Protein AF-0000000082338065 (afdb_homodimer)

Sequence (280 aa):
MPSTRESNQKALYEVGMPIRRAVLGDAYVDNALAKGSTEFARAMQEFTTAFCWGAVWDRPGLDRKQRSLINLSMLAATGKIHELAVHTRGAVNNGVSATEIREILVQICIYMGVPAGMEAFKACEAVLVKMAEEGVAIKQMPSTRESNQKALYEVGMPIRRAVLGDAYVDNALAKGSTEFARAMQEFTTAFCWGAVWDRPGLDRKQRSLINLSMLAATGKIHELAVHTRGAVNNGVSATEIREILVQICIYMGVPAGMEAFKACEAVLVKMAEEGVAIKQ

pLDDT: mean 95.08, std 4.68, range [70.75, 98.69]

Organism: NCBI:txid1220207

Solvent-accessible surface area (backbone atoms only — not comparable to full-atom values): 14060 Å² total; per-residue (Å²): 123,79,47,71,65,54,49,52,44,50,53,26,27,65,58,2,45,63,50,45,32,63,37,56,32,58,70,53,50,51,52,53,52,59,72,22,64,46,72,76,41,34,52,52,52,51,48,44,30,11,50,47,30,21,58,49,71,62,40,78,67,55,55,66,42,56,50,31,48,28,48,49,29,26,25,36,61,66,65,38,55,71,61,32,31,53,47,42,56,18,21,46,64,45,67,44,26,56,46,39,52,51,46,51,32,53,51,33,22,72,76,62,31,55,69,44,15,50,56,40,42,53,41,43,48,53,46,53,53,52,39,46,74,74,66,50,86,72,53,108,123,78,47,70,65,54,49,49,45,50,54,27,28,66,57,2,44,62,50,45,31,62,35,56,31,59,70,54,49,51,52,53,52,58,73,20,62,46,73,75,40,33,53,52,52,50,48,44,32,12,50,48,29,22,59,48,70,63,40,77,67,54,55,66,41,55,51,31,48,29,49,49,30,25,26,38,60,67,63,38,56,72,59,32,33,54,48,41,55,18,22,45,65,45,65,44,24,56,46,40,53,50,46,52,33,54,51,32,22,72,76,62,32,55,70,44,15,50,54,40,42,54,40,43,47,53,44,53,53,52,39,45,73,74,66,50,86,72,52,108

Radius of gyration: 20.51 Å; Cα contacts (8 Å, |Δi|>4): 393; chains: 2; bounding box: 46×61×41 Å

Foldseek 3Di:
DDDPVRVLLVVLLVQQPVQCCLQQNDVVLVVQVVVQVDPVSNVVNSVCSRCVRRVPVPDPDDDQLRVLLVVLLVCLLVVVLVVNLRSLSSNQSSPQAPVNSLVSLVVSCVPRNVVSSVSSVVSSVVSVVVCVVVVHDGHD/DDDPVRVLLVVLLVQQPVQCCLQQNDVVLVVQVVVQVDPVSNVVNSVCSRCVRRVPVPDPDDDQLRVLLVVLLVCLLVVVLVVNLRSLSSNQSSPQAPVNSLVSLVVSCVPRNVVSSVSSVVSSVVSVVVCVVVVHDGHD

InterPro domains:
  IPR003779 Alkyl hydroperoxide reductase AhpD/CMD-like [PF02627] (44-125)
  IPR029032 AhpD-like [G3DSA:1.20.1290.10] (11-133)
  IPR029032 AhpD-like [SSF69118] (11-127)
  IPR052512 4-carboxymuconolactone decarboxylase/NDH-1 regulator [PTHR33570] (8-133)

Secondary structure (DSSP, 8-state):
---HHHHHHHHHHHHHHHHHHHHH-HHHHHHHHHHT-SHHHHHHHHHIIIIIIIIITT-SSS-HHHHHHHHHHHHHHTT-HHHHHHHHHHHHHTT--HHHHHHHHHHHHHHH-HHHHHHHHHHHHHHHHHHHHTTPPPP-/---HHHHHHHHHHHHHHHHHHHHH-HHHHHHHHHHT-SHHHHHHHHHIIIIIIIIITT-SSS-HHHHHHHHHHHHHHTT-HHHHHHHHHHHHHTT--HHHHHHHHHHHHHHH-HHHHHHHHHHHHHHHHHHHHTTPPPP-

Nearest PDB structures (foldseek):
  2af7-assembly1_F  TM=9.101E-01  e=9.954E-06  Methanothermobacter thermautotrophicus
  2af7-assembly1_A  TM=8.630E-01  e=8.180E-06  Methanothermobacter thermautotrophicus
  4g9q-assembly1_A  TM=7.533E-01  e=3.591E-03  Sinorhizobium meliloti 1021
  2qeu-assembly1_B  TM=5.888E-01  e=4.590E-03  Paraburkholderia xenovorans LB400
  2af7-assembly1_F  TM=9.102E-01  e=9.954E-06  Methanothermobacter thermautotrophicus

Structure (mmCIF, N/CA/C/O backbone):
data_AF-0000000082338065-model_v1
#
loop_
_entity.id
_entity.type
_entity.pdbx_description
1 polymer 'Carboxymuconolactone decarboxylase-like domain-containing protein'
#
loop_
_atom_site.group_PDB
_atom_site.id
_atom_site.type_symbol
_atom_site.label_atom_id
_atom_site.label_alt_id
_atom_site.label_comp_id
_atom_site.label_asym_id
_atom_site.label_entity_id
_atom_site.label_seq_id
_atom_site.pdbx_PDB_ins_code
_atom_site.Cartn_x
_atom_site.Cartn_y
_atom_site.Cartn_z
_atom_site.occupancy
_atom_site.B_iso_or_equiv
_atom_site.auth_seq_id
_atom_site.auth_comp_id
_atom_site.auth_asym_id
_atom_site.auth_atom_id
_atom_site.pdbx_PDB_model_num
ATOM 1 N N . MET A 1 1 ? 22.141 -28.766 -21.328 1 70.75 1 MET A N 1
ATOM 2 C CA . MET A 1 1 ? 22.125 -28.516 -19.891 1 70.75 1 MET A CA 1
ATOM 3 C C . MET A 1 1 ? 21.453 -27.172 -19.594 1 70.75 1 MET A C 1
ATOM 5 O O . MET A 1 1 ? 21.609 -26.219 -20.344 1 70.75 1 MET A O 1
ATOM 9 N N . PRO A 1 2 ? 20.547 -27.297 -18.672 1 76.38 2 PRO A N 1
ATOM 10 C CA . PRO A 1 2 ? 19.953 -25.984 -18.438 1 76.38 2 PRO A CA 1
ATOM 11 C C . PRO A 1 2 ? 20.984 -24.922 -18.078 1 76.38 2 PRO A C 1
ATOM 13 O O . PRO A 1 2 ? 21.984 -25.219 -17.422 1 76.38 2 PRO A O 1
ATOM 16 N N . SER A 1 3 ? 20.891 -23.859 -18.75 1 84.5 3 SER A N 1
ATOM 17 C CA . SER A 1 3 ? 21.766 -22.734 -18.406 1 84.5 3 SER A CA 1
ATOM 18 C C . SER A 1 3 ? 21.656 -22.391 -16.922 1 84.5 3 SER A C 1
ATOM 20 O O . SER A 1 3 ? 20.688 -22.781 -16.25 1 84.5 3 SER A O 1
ATOM 22 N N . THR A 1 4 ? 22.641 -21.812 -16.469 1 89.81 4 THR A N 1
ATOM 23 C CA . THR A 1 4 ? 22.641 -21.344 -15.078 1 89.81 4 THR A CA 1
ATOM 24 C C . THR A 1 4 ? 21.406 -20.5 -14.789 1 89.81 4 THR A C 1
ATOM 26 O O . THR A 1 4 ? 20.797 -20.641 -13.727 1 89.81 4 THR A O 1
ATOM 29 N N . ARG A 1 5 ? 21.047 -19.656 -15.742 1 85.75 5 ARG A N 1
ATOM 30 C CA . ARG A 1 5 ? 19.844 -18.859 -15.578 1 85.75 5 ARG A CA 1
ATOM 31 C C . ARG A 1 5 ? 18.609 -19.734 -15.43 1 85.75 5 ARG A C 1
ATOM 33 O O . ARG A 1 5 ? 17.781 -19.516 -14.547 1 85.75 5 ARG A O 1
ATOM 40 N N . GLU A 1 6 ? 18.484 -20.672 -16.328 1 86.56 6 GLU A N 1
ATOM 41 C CA . GLU A 1 6 ? 17.312 -21.562 -16.312 1 86.56 6 GLU A CA 1
ATOM 42 C C . GLU A 1 6 ? 17.234 -22.328 -15 1 86.56 6 GLU A C 1
ATOM 44 O O . GLU A 1 6 ? 16.156 -22.5 -14.445 1 86.56 6 GLU A O 1
ATOM 49 N N . SER A 1 7 ? 18.328 -22.812 -14.625 1 90.75 7 SER A N 1
ATOM 50 C CA . SER A 1 7 ? 18.375 -23.562 -13.375 1 90.75 7 SER A CA 1
ATOM 51 C C . SER A 1 7 ? 18 -22.688 -12.188 1 90.75 7 SER A C 1
ATOM 53 O O . SER A 1 7 ? 17.281 -23.141 -11.281 1 90.75 7 SER A O 1
ATOM 55 N N . ASN A 1 8 ? 18.531 -21.531 -12.211 1 91.12 8 ASN A N 1
ATOM 56 C CA . ASN A 1 8 ? 18.219 -20.609 -11.117 1 91.12 8 ASN A CA 1
ATOM 57 C C . ASN A 1 8 ? 16.734 -20.203 -11.133 1 91.12 8 ASN A C 1
ATOM 59 O O . ASN A 1 8 ? 16.125 -20.078 -10.078 1 91.12 8 ASN A O 1
ATOM 63 N N . GLN A 1 9 ? 16.297 -19.969 -12.266 1 92 9 GLN A N 1
ATOM 64 C CA . GLN A 1 9 ? 14.875 -19.656 -12.375 1 92 9 GLN A CA 1
ATOM 65 C C . GLN A 1 9 ? 14 -20.812 -11.898 1 92 9 GLN A C 1
ATOM 67 O O . GLN A 1 9 ? 12.969 -20.594 -11.266 1 92 9 GLN A O 1
ATOM 72 N N . LYS A 1 10 ? 14.336 -21.938 -12.297 1 92.81 10 LYS A N 1
ATOM 73 C CA . LYS A 1 10 ? 13.602 -23.109 -11.844 1 92.81 10 LYS A CA 1
ATOM 74 C C . LYS A 1 10 ? 13.617 -23.219 -10.32 1 92.81 10 LYS A C 1
ATOM 76 O O . LYS A 1 10 ? 12.609 -23.594 -9.711 1 92.81 10 LYS A O 1
ATOM 81 N N . ALA A 1 11 ? 14.75 -22.969 -9.766 1 95.06 11 ALA A N 1
ATOM 82 C CA . ALA A 1 11 ? 14.859 -23.016 -8.305 1 95.06 11 ALA A CA 1
ATOM 83 C C . ALA A 1 11 ? 13.922 -22.016 -7.656 1 95.06 11 ALA A C 1
ATOM 85 O O . ALA A 1 11 ? 13.273 -22.312 -6.648 1 95.06 11 ALA A O 1
ATOM 86 N N . LEU A 1 12 ? 13.875 -20.859 -8.211 1 95.06 12 LEU A N 1
ATOM 87 C CA . LEU A 1 12 ? 12.984 -19.844 -7.695 1 95.06 12 LEU A CA 1
ATOM 88 C C . LEU A 1 12 ? 11.523 -20.234 -7.91 1 95.06 12 LEU A C 1
ATOM 90 O O . LEU A 1 12 ? 10.664 -19.922 -7.078 1 95.06 12 LEU A O 1
ATOM 94 N N . TYR A 1 13 ? 11.281 -20.828 -9.031 1 95.88 13 TYR A N 1
ATOM 95 C CA . TYR A 1 13 ? 9.938 -21.328 -9.312 1 95.88 13 TYR A CA 1
ATOM 96 C C . TYR A 1 13 ? 9.484 -22.297 -8.234 1 95.88 13 TYR A C 1
ATOM 98 O O . TYR A 1 13 ? 8.344 -22.25 -7.777 1 95.88 13 TYR A O 1
ATOM 106 N N . GLU A 1 14 ? 10.297 -23.172 -7.801 1 96.56 14 GLU A N 1
ATOM 107 C CA . GLU A 1 14 ? 9.992 -24.188 -6.801 1 96.56 14 GLU A CA 1
ATOM 108 C C . GLU A 1 14 ? 9.758 -23.547 -5.43 1 96.56 14 GLU A C 1
ATOM 110 O O . GLU A 1 14 ? 8.953 -24.047 -4.641 1 96.56 14 GLU A O 1
ATOM 115 N N . VAL A 1 15 ? 10.461 -22.484 -5.199 1 96.06 15 VAL A N 1
ATOM 116 C CA . VAL A 1 15 ? 10.242 -21.734 -3.971 1 96.06 15 VAL A CA 1
ATOM 117 C C . VAL A 1 15 ? 8.906 -21 -4.055 1 96.06 15 VAL A C 1
ATOM 119 O O . VAL A 1 15 ? 8.141 -20.969 -3.084 1 96.06 15 VAL A O 1
ATOM 122 N N . GLY A 1 16 ? 8.625 -20.484 -5.203 1 97.62 16 GLY A N 1
ATOM 123 C CA . GLY A 1 16 ? 7.512 -19.562 -5.395 1 97.62 16 GLY A CA 1
ATOM 124 C C . GLY A 1 16 ? 6.168 -20.266 -5.469 1 97.62 16 GLY A C 1
ATOM 125 O O . GLY A 1 16 ? 5.152 -19.719 -5.027 1 97.62 16 GLY A O 1
ATOM 126 N N . MET A 1 17 ? 6.148 -21.469 -5.93 1 96.62 17 MET A N 1
ATOM 127 C CA . MET A 1 17 ? 4.875 -22.125 -6.211 1 96.62 17 MET A CA 1
ATOM 128 C C . MET A 1 17 ? 4.102 -22.391 -4.922 1 96.62 17 MET A C 1
ATOM 130 O O . MET A 1 17 ? 2.91 -22.094 -4.836 1 96.62 17 MET A O 1
ATOM 134 N N . PRO A 1 18 ? 4.715 -22.984 -3.895 1 97.69 18 PRO A N 1
ATOM 135 C CA . PRO A 1 18 ? 3.951 -23.188 -2.662 1 97.69 18 PRO A CA 1
ATOM 136 C C . PRO A 1 18 ? 3.438 -21.891 -2.057 1 97.69 18 PRO A C 1
ATOM 138 O O . PRO A 1 18 ? 2.363 -21.859 -1.451 1 97.69 18 PRO A O 1
ATOM 141 N N . ILE A 1 19 ? 4.129 -20.812 -2.201 1 96.88 19 ILE A N 1
ATOM 142 C CA . ILE A 1 19 ? 3.711 -19.531 -1.669 1 96.88 19 ILE A CA 1
ATOM 143 C C . ILE A 1 19 ? 2.525 -19 -2.471 1 96.88 19 ILE A C 1
ATOM 145 O O . ILE A 1 19 ? 1.529 -18.547 -1.896 1 96.88 19 ILE A O 1
ATOM 149 N N . ARG A 1 20 ? 2.705 -19.047 -3.777 1 97.38 20 ARG A N 1
ATOM 150 C CA . ARG A 1 20 ? 1.629 -18.625 -4.664 1 97.38 20 ARG A CA 1
ATOM 151 C C . ARG A 1 20 ? 0.328 -19.344 -4.34 1 97.38 20 ARG A C 1
ATOM 153 O O . ARG A 1 20 ? -0.725 -18.719 -4.211 1 97.38 20 ARG A O 1
ATOM 160 N N . ARG A 1 21 ? 0.41 -20.641 -4.145 1 97.19 21 ARG A N 1
ATOM 161 C CA . ARG A 1 21 ? -0.756 -21.453 -3.834 1 97.19 21 ARG A CA 1
ATOM 162 C C . ARG A 1 21 ? -1.309 -21.125 -2.453 1 97.19 21 ARG A C 1
ATOM 164 O O . ARG A 1 21 ? -2.525 -21.062 -2.262 1 97.19 21 ARG A O 1
ATOM 171 N N . ALA A 1 22 ? -0.424 -20.938 -1.503 1 97.25 22 ALA A N 1
ATOM 172 C CA . ALA A 1 22 ? -0.861 -20.609 -0.149 1 97.25 22 ALA A CA 1
ATOM 173 C C . ALA A 1 22 ? -1.602 -19.266 -0.123 1 97.25 22 ALA A C 1
ATOM 175 O O . ALA A 1 22 ? -2.574 -19.109 0.617 1 97.25 22 ALA A O 1
ATOM 176 N N . VAL A 1 23 ? -1.188 -18.359 -0.889 1 95.62 23 VAL A N 1
ATOM 177 C CA . VAL A 1 23 ? -1.747 -17 -0.869 1 95.62 23 VAL A CA 1
ATOM 178 C C . VAL A 1 23 ? -3 -16.953 -1.738 1 95.62 23 VAL A C 1
ATOM 180 O O . VAL A 1 23 ? -4.047 -16.469 -1.301 1 95.62 23 VAL A O 1
ATOM 183 N N . LEU A 1 24 ? -2.98 -17.5 -2.941 1 95.5 24 LEU A N 1
ATOM 184 C CA . LEU A 1 24 ? -4.055 -17.25 -3.898 1 95.5 24 LEU A CA 1
ATOM 185 C C . LEU A 1 24 ? -5.039 -18.422 -3.926 1 95.5 24 LEU A C 1
ATOM 187 O O . LEU A 1 24 ? -6.148 -18.281 -4.445 1 95.5 24 LEU A O 1
ATOM 191 N N . GLY A 1 25 ? -4.672 -19.578 -3.377 1 95.38 25 GLY A N 1
ATOM 192 C CA . GLY A 1 25 ? -5.516 -20.766 -3.375 1 95.38 25 GLY A CA 1
ATOM 193 C C . GLY A 1 25 ? -5.234 -21.703 -4.535 1 95.38 25 GLY A C 1
ATOM 194 O O . GLY A 1 25 ? -4.969 -21.25 -5.652 1 95.38 25 GLY A O 1
ATOM 195 N N . ASP A 1 26 ? -5.406 -22.953 -4.258 1 96 26 ASP A N 1
ATOM 196 C CA . ASP A 1 26 ? -5.066 -24 -5.23 1 96 26 ASP A CA 1
ATOM 197 C C . ASP A 1 26 ? -5.957 -23.906 -6.469 1 96 26 ASP A C 1
ATOM 199 O O . ASP A 1 26 ? -5.469 -24 -7.594 1 96 26 ASP A O 1
ATOM 203 N N . ALA A 1 27 ? -7.219 -23.75 -6.246 1 94 27 ALA A N 1
ATOM 204 C CA . ALA A 1 27 ? -8.156 -23.734 -7.367 1 94 27 ALA A CA 1
ATOM 205 C C . ALA A 1 27 ? -7.824 -22.609 -8.344 1 94 27 ALA A C 1
ATOM 207 O O . ALA A 1 27 ? -7.801 -22.812 -9.555 1 94 27 ALA A O 1
ATOM 208 N N . TYR A 1 28 ? -7.602 -21.531 -7.812 1 93.19 28 TYR A N 1
ATOM 209 C CA . TYR A 1 28 ? -7.258 -20.391 -8.656 1 93.19 28 TYR A CA 1
ATOM 210 C C . TYR A 1 28 ? -5.965 -20.641 -9.422 1 93.19 28 TYR A C 1
ATOM 212 O O . TYR A 1 28 ? -5.887 -20.391 -10.625 1 93.19 28 TYR A O 1
ATOM 220 N N . VAL A 1 29 ? -4.879 -21.094 -8.742 1 95.44 29 VAL A N 1
ATOM 221 C CA . VAL A 1 29 ? -3.574 -21.312 -9.352 1 95.44 29 VAL A CA 1
ATOM 222 C C . VAL A 1 29 ? -3.674 -22.391 -10.422 1 95.44 29 VAL A C 1
ATOM 224 O O . VAL A 1 29 ? -3.098 -22.25 -11.508 1 95.44 29 VAL A O 1
ATOM 227 N N . ASP A 1 30 ? -4.418 -23.422 -10.148 1 95 30 ASP A N 1
ATOM 228 C CA . ASP A 1 30 ? -4.617 -24.484 -11.133 1 95 30 ASP A CA 1
ATOM 229 C C . ASP A 1 30 ? -5.27 -23.938 -12.406 1 95 30 ASP A C 1
ATOM 231 O O . ASP A 1 30 ? -4.859 -24.281 -13.516 1 95 30 ASP A O 1
ATOM 235 N N . ASN A 1 31 ? -6.285 -23.172 -12.227 1 92.44 31 ASN A N 1
ATOM 236 C CA . ASN A 1 31 ? -6.965 -22.562 -13.359 1 92.44 31 ASN A CA 1
ATOM 237 C C . ASN A 1 31 ? -6.031 -21.641 -14.148 1 92.44 31 ASN A C 1
ATOM 239 O O . ASN A 1 31 ? -6.047 -21.656 -15.383 1 92.44 31 ASN A O 1
ATOM 243 N N . ALA A 1 32 ? -5.301 -20.859 -13.438 1 90.69 32 ALA A N 1
ATOM 244 C CA . ALA A 1 32 ? -4.348 -19.969 -14.086 1 90.69 32 ALA A CA 1
ATOM 245 C C . ALA A 1 32 ? -3.32 -20.75 -14.898 1 90.69 32 ALA A C 1
ATOM 247 O O . ALA A 1 32 ? -2.994 -20.375 -16.031 1 90.69 32 ALA A O 1
ATOM 248 N N . LEU A 1 33 ? -2.807 -21.797 -14.336 1 91.31 33 LEU A N 1
ATOM 249 C CA . LEU A 1 33 ? -1.806 -22.625 -15.008 1 91.31 33 LEU A CA 1
ATOM 250 C C . LEU A 1 33 ? -2.412 -23.344 -16.203 1 91.31 33 LEU A C 1
ATOM 252 O O . LEU A 1 33 ? -1.753 -23.516 -17.234 1 91.31 33 LEU A O 1
ATOM 256 N N . ALA A 1 34 ? -3.592 -23.734 -16.094 1 88.38 34 ALA A N 1
ATOM 257 C CA . ALA A 1 34 ? -4.277 -24.406 -17.203 1 88.38 34 ALA A CA 1
ATOM 258 C C . ALA A 1 34 ? -4.488 -23.438 -18.375 1 88.38 34 ALA A C 1
ATOM 260 O O . ALA A 1 34 ? -4.336 -23.828 -19.531 1 88.38 34 ALA A O 1
ATOM 261 N N . LYS A 1 35 ? -4.859 -22.281 -18.078 1 84.06 35 LYS A N 1
ATOM 262 C CA . LYS A 1 35 ? -5.066 -21.266 -19.109 1 84.06 35 LYS A CA 1
ATOM 263 C C . LYS A 1 35 ? -3.746 -20.859 -19.75 1 84.06 35 LYS A C 1
ATOM 265 O O . LYS A 1 35 ? -3.725 -20.375 -20.875 1 84.06 35 LYS A O 1
ATOM 270 N N . GLY A 1 36 ? -2.811 -21.016 -18.953 1 78.56 36 GLY A N 1
ATOM 271 C CA . GLY A 1 36 ? -1.479 -20.688 -19.438 1 78.56 36 GLY A CA 1
ATOM 272 C C . GLY A 1 36 ? -0.78 -21.859 -20.094 1 78.56 36 GLY A C 1
ATOM 273 O O . GLY A 1 36 ? 0.44 -22 -20 1 78.56 36 GLY A O 1
ATOM 274 N N . SER A 1 37 ? -1.501 -22.641 -20.719 1 81.56 37 SER A N 1
ATOM 275 C CA . SER A 1 37 ? -0.951 -23.906 -21.203 1 81.56 37 SER A CA 1
ATOM 276 C C . SER A 1 37 ? -0.241 -23.719 -22.531 1 81.56 37 SER A C 1
ATOM 278 O O . SER A 1 37 ? 0.546 -24.578 -22.938 1 81.56 37 SER A O 1
ATOM 280 N N . THR A 1 38 ? -0.443 -22.656 -23.156 1 87.19 38 THR A N 1
ATOM 281 C CA . THR A 1 38 ? 0.343 -22.391 -24.359 1 87.19 38 THR A CA 1
ATOM 282 C C . THR A 1 38 ? 1.775 -22.016 -24 1 87.19 38 THR A C 1
ATOM 284 O O . THR A 1 38 ? 2.043 -21.578 -22.875 1 87.19 38 THR A O 1
ATOM 287 N N . GLU A 1 39 ? 2.666 -22.141 -24.938 1 84.5 39 GLU A N 1
ATOM 288 C CA . GLU A 1 39 ? 4.055 -21.766 -24.688 1 84.5 39 GLU A CA 1
ATOM 289 C C . GLU A 1 39 ? 4.168 -20.297 -24.297 1 84.5 39 GLU A C 1
ATOM 291 O O . GLU A 1 39 ? 4.914 -19.953 -23.391 1 84.5 39 GLU A O 1
ATOM 296 N N . PHE A 1 40 ? 3.443 -19.5 -25.031 1 86.38 40 PHE A N 1
ATOM 297 C CA . PHE A 1 40 ? 3.436 -18.062 -24.781 1 86.38 40 PHE A CA 1
ATOM 298 C C . PHE A 1 40 ? 2.98 -17.766 -23.344 1 86.38 40 PHE A C 1
ATOM 300 O O . PHE A 1 40 ? 3.65 -17.047 -22.609 1 86.38 40 PHE A O 1
ATOM 307 N N . ALA A 1 41 ? 1.923 -18.391 -22.953 1 85.12 41 ALA A N 1
ATOM 308 C CA . ALA A 1 41 ? 1.35 -18.141 -21.625 1 85.12 41 ALA A CA 1
ATOM 309 C C . ALA A 1 41 ? 2.197 -18.781 -20.531 1 85.12 41 ALA A C 1
ATOM 311 O O . ALA A 1 41 ? 2.301 -18.25 -19.422 1 85.12 41 ALA A O 1
ATOM 312 N N . ARG A 1 42 ? 2.781 -19.797 -20.875 1 88.38 42 ARG A N 1
ATOM 313 C CA . ARG A 1 42 ? 3.596 -20.531 -19.906 1 88.38 42 ARG A CA 1
ATOM 314 C C . ARG A 1 42 ? 4.797 -19.703 -19.469 1 88.38 42 ARG A C 1
ATOM 316 O O . ARG A 1 42 ? 5.188 -19.734 -18.297 1 88.38 42 ARG A O 1
ATOM 323 N N . ALA A 1 43 ? 5.383 -19.094 -20.406 1 86.81 43 ALA A N 1
ATOM 324 C CA . ALA A 1 43 ? 6.547 -18.266 -20.078 1 86.81 43 ALA A CA 1
ATOM 325 C C . ALA A 1 43 ? 6.207 -17.234 -19 1 86.81 43 ALA A C 1
ATOM 327 O O . ALA A 1 43 ? 7.004 -16.984 -18.094 1 86.81 43 ALA A O 1
ATOM 328 N N . MET A 1 44 ? 5.078 -16.609 -19.156 1 89.88 44 MET A N 1
ATOM 329 C CA . MET A 1 44 ? 4.66 -15.602 -18.188 1 89.88 44 MET A CA 1
ATOM 330 C C . MET A 1 44 ? 4.363 -16.234 -16.828 1 89.88 44 MET A C 1
ATOM 332 O O . MET A 1 44 ? 4.703 -15.672 -15.789 1 89.88 44 MET A O 1
ATOM 336 N N . GLN A 1 45 ? 3.725 -17.312 -16.844 1 90.75 45 GLN A N 1
ATOM 337 C CA . GLN A 1 45 ? 3.443 -18.016 -15.594 1 90.75 45 GLN A CA 1
ATOM 338 C C . GLN A 1 45 ? 4.734 -18.375 -14.867 1 90.75 45 GLN A C 1
ATOM 340 O O . GLN A 1 45 ? 4.836 -18.203 -13.648 1 90.75 45 GLN A O 1
ATOM 345 N N . GLU A 1 46 ? 5.66 -18.859 -15.594 1 90.69 46 GLU A N 1
ATOM 346 C CA . GLU A 1 46 ? 6.945 -19.234 -15.008 1 90.69 46 GLU A CA 1
ATOM 347 C C . GLU A 1 46 ? 7.676 -18.016 -14.453 1 90.69 46 GLU A C 1
ATOM 349 O O . GLU A 1 46 ? 8.25 -18.062 -13.367 1 90.69 46 GLU A O 1
ATOM 354 N N . PHE A 1 47 ? 7.652 -17.031 -15.25 1 91.44 47 PHE A N 1
ATOM 355 C CA . PHE A 1 47 ? 8.281 -15.781 -14.836 1 91.44 47 PHE A CA 1
ATOM 356 C C . PHE A 1 47 ? 7.652 -15.258 -13.547 1 91.44 47 PHE A C 1
ATOM 358 O O . PHE A 1 47 ? 8.359 -14.977 -12.578 1 91.44 47 PHE A O 1
ATOM 365 N N . THR A 1 48 ? 6.352 -15.172 -13.547 1 94.19 48 THR A N 1
ATOM 366 C CA . THR A 1 48 ? 5.609 -14.633 -12.406 1 94.19 48 THR A CA 1
ATOM 367 C C . THR A 1 48 ? 5.848 -15.477 -11.156 1 94.19 48 THR A C 1
ATOM 369 O O . THR A 1 48 ? 6.141 -14.938 -10.086 1 94.19 48 THR A O 1
ATOM 372 N N . THR A 1 49 ? 5.746 -16.734 -11.289 1 95.25 49 THR A N 1
ATOM 373 C CA . THR A 1 49 ? 5.902 -17.625 -10.141 1 95.25 49 THR A CA 1
ATOM 374 C C . THR A 1 49 ? 7.316 -17.531 -9.578 1 95.25 49 THR A C 1
ATOM 376 O O . THR A 1 49 ? 7.5 -17.438 -8.367 1 95.25 49 THR A O 1
ATOM 379 N N . ALA A 1 50 ? 8.258 -17.516 -10.438 1 95.56 50 ALA A N 1
ATOM 380 C CA . ALA A 1 50 ? 9.648 -17.5 -10 1 95.56 50 ALA A CA 1
ATOM 381 C C . ALA A 1 50 ? 10.016 -16.156 -9.383 1 95.56 50 ALA A C 1
ATOM 383 O O . ALA A 1 50 ? 10.547 -16.094 -8.273 1 95.56 50 ALA A O 1
ATOM 384 N N . PHE A 1 51 ? 9.688 -15.109 -10.008 1 94.69 51 PHE A N 1
ATOM 385 C CA . PHE A 1 51 ? 10.273 -13.836 -9.625 1 94.69 51 PHE A CA 1
ATOM 386 C C . PHE A 1 51 ? 9.336 -13.062 -8.703 1 94.69 51 PHE A C 1
ATOM 388 O O . PHE A 1 51 ? 9.781 -12.398 -7.762 1 94.69 51 PHE A O 1
ATOM 395 N N . CYS A 1 52 ? 8.07 -13.117 -8.945 1 96.06 52 CYS A N 1
ATOM 396 C CA . CYS A 1 52 ? 7.145 -12.453 -8.039 1 96.06 52 CYS A CA 1
ATOM 397 C C . CYS A 1 52 ? 6.996 -13.242 -6.742 1 96.06 52 CYS A C 1
ATOM 399 O O . CYS A 1 52 ? 7.273 -12.719 -5.66 1 96.06 52 CYS A O 1
ATOM 401 N N . TRP A 1 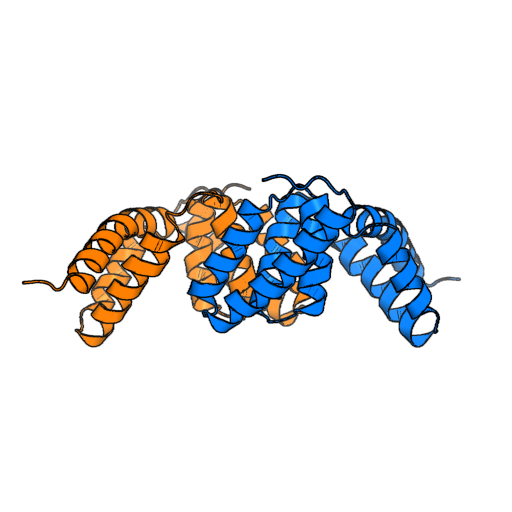53 ? 6.684 -14.453 -6.871 1 96.75 53 TRP A N 1
ATOM 402 C CA . TRP A 1 53 ? 6.371 -15.258 -5.699 1 96.75 53 TRP A CA 1
ATOM 403 C C . TRP A 1 53 ? 7.641 -15.836 -5.078 1 96.75 53 TRP A C 1
ATOM 405 O O . TRP A 1 53 ? 7.797 -15.828 -3.855 1 96.75 53 TRP A O 1
ATOM 415 N N . GLY A 1 54 ? 8.516 -16.328 -5.871 1 97 54 GLY A N 1
ATOM 416 C CA . GLY A 1 54 ? 9.742 -16.922 -5.367 1 97 54 GLY A CA 1
ATOM 417 C C . GLY A 1 54 ? 10.75 -15.898 -4.883 1 97 54 GLY A C 1
ATOM 418 O O . GLY A 1 54 ? 11.266 -16 -3.766 1 97 54 GLY A O 1
ATOM 419 N N . ALA A 1 55 ? 11.023 -14.93 -5.656 1 95.31 55 ALA A N 1
ATOM 420 C CA . ALA A 1 55 ? 12.102 -13.992 -5.352 1 95.31 55 ALA A CA 1
ATOM 421 C C . ALA A 1 55 ? 11.633 -12.906 -4.395 1 95.31 55 ALA A C 1
ATOM 423 O O . ALA A 1 55 ? 12.414 -12.398 -3.584 1 95.31 55 ALA A O 1
ATOM 424 N N . VAL A 1 56 ? 10.422 -12.531 -4.438 1 96.38 56 VAL A N 1
ATOM 425 C CA . VAL A 1 56 ? 10.016 -11.352 -3.686 1 96.38 56 VAL A CA 1
ATOM 426 C C . VAL A 1 56 ? 9.164 -11.766 -2.488 1 96.38 56 VAL A C 1
ATOM 428 O O . VAL A 1 56 ? 9.469 -11.406 -1.349 1 96.38 56 VAL A O 1
ATOM 431 N N . TRP A 1 57 ? 8.117 -12.523 -2.664 1 96.81 57 TRP A N 1
ATOM 432 C CA . TRP A 1 57 ? 7.199 -12.875 -1.589 1 96.81 57 TRP A CA 1
ATOM 433 C C . TRP A 1 57 ? 7.879 -13.773 -0.56 1 96.81 57 TRP A C 1
ATOM 435 O O . TRP A 1 57 ? 7.367 -13.961 0.546 1 96.81 57 TRP A O 1
ATOM 445 N N . ASP A 1 58 ? 8.984 -14.344 -0.905 1 95.81 58 ASP A N 1
ATOM 446 C CA . ASP A 1 58 ? 9.727 -15.203 0.011 1 95.81 58 ASP A CA 1
ATOM 447 C C . ASP A 1 58 ? 10.789 -14.414 0.768 1 95.81 58 ASP A C 1
ATOM 449 O O . ASP A 1 58 ? 11.477 -14.961 1.637 1 95.81 58 ASP A O 1
ATOM 453 N N . ARG A 1 59 ? 11.016 -13.195 0.462 1 95.56 59 ARG A N 1
ATOM 454 C CA . ARG A 1 59 ? 12.008 -12.375 1.141 1 95.56 59 ARG A CA 1
ATOM 455 C C . ARG A 1 59 ? 11.609 -12.109 2.588 1 95.56 59 ARG A C 1
ATOM 457 O O . ARG A 1 59 ? 10.422 -11.961 2.893 1 95.56 59 ARG A O 1
ATOM 464 N N . PRO A 1 60 ? 12.633 -11.977 3.385 1 95.69 60 PRO A N 1
ATOM 465 C CA . PRO A 1 60 ? 12.336 -11.578 4.762 1 95.69 60 PRO A CA 1
ATOM 466 C C . PRO A 1 60 ? 12.031 -10.086 4.895 1 95.69 60 PRO A C 1
ATOM 468 O O . PRO A 1 60 ? 12.102 -9.352 3.906 1 95.69 60 PRO A O 1
ATOM 471 N N . GLY A 1 61 ? 11.609 -9.609 6.094 1 94.88 61 GLY A N 1
ATOM 472 C CA . GLY A 1 61 ? 11.445 -8.195 6.367 1 94.88 61 GLY A CA 1
ATOM 473 C C . GLY A 1 61 ? 9.992 -7.773 6.469 1 94.88 61 GLY A C 1
ATOM 474 O O . GLY A 1 61 ? 9.664 -6.801 7.152 1 94.88 61 GLY A O 1
ATOM 475 N N . LEU A 1 62 ? 9.141 -8.359 5.664 1 96.81 62 LEU A N 1
ATOM 476 C CA . LEU A 1 62 ? 7.691 -8.211 5.766 1 96.81 62 LEU A CA 1
ATOM 477 C C . LEU A 1 62 ? 7.016 -9.57 5.93 1 96.81 62 LEU A C 1
ATOM 479 O O . LEU A 1 62 ? 7.398 -10.539 5.277 1 96.81 62 LEU A O 1
ATOM 483 N N . ASP A 1 63 ? 6.035 -9.602 6.773 1 97.38 63 ASP A N 1
ATOM 484 C CA . ASP A 1 63 ? 5.238 -10.828 6.809 1 97.38 63 ASP A CA 1
ATOM 485 C C . ASP A 1 63 ? 4.172 -10.82 5.719 1 97.38 63 ASP A C 1
ATOM 487 O O . ASP A 1 63 ? 4.016 -9.828 5 1 97.38 63 ASP A O 1
ATOM 491 N N . ARG A 1 64 ? 3.477 -11.93 5.531 1 97.06 64 ARG A N 1
ATOM 492 C CA . ARG A 1 64 ? 2.527 -12.102 4.438 1 97.06 64 ARG A CA 1
ATOM 493 C C . ARG A 1 64 ? 1.372 -11.109 4.559 1 97.06 64 ARG A C 1
ATOM 495 O O . ARG A 1 64 ? 0.857 -10.625 3.553 1 97.06 64 ARG A O 1
ATOM 502 N N . LYS A 1 65 ? 0.903 -10.898 5.77 1 97.81 65 LYS A N 1
ATOM 503 C CA . LYS A 1 65 ? -0.183 -9.945 5.98 1 97.81 65 LYS A CA 1
ATOM 504 C C . LYS A 1 65 ? 0.231 -8.539 5.559 1 97.81 65 LYS A C 1
ATOM 506 O O . LYS A 1 65 ? -0.517 -7.852 4.859 1 97.81 65 LYS A O 1
ATOM 511 N N . GLN A 1 66 ? 1.421 -8.141 5.902 1 97.81 66 GLN A N 1
ATOM 512 C CA . GLN A 1 66 ? 1.957 -6.848 5.5 1 97.81 66 GLN A CA 1
ATOM 513 C C . GLN A 1 66 ? 2.068 -6.746 3.98 1 97.81 66 GLN A C 1
ATOM 515 O O . GLN A 1 66 ? 1.704 -5.727 3.391 1 97.81 66 GLN A O 1
ATOM 520 N N . ARG A 1 67 ? 2.6 -7.785 3.393 1 98.44 67 ARG A N 1
ATOM 521 C CA . ARG A 1 67 ? 2.732 -7.793 1.938 1 98.44 67 ARG A CA 1
ATOM 522 C C . ARG A 1 67 ? 1.372 -7.656 1.263 1 98.44 67 ARG A C 1
ATOM 524 O O . ARG A 1 67 ? 1.25 -6.996 0.229 1 98.44 67 ARG A O 1
ATOM 531 N N . SER A 1 68 ? 0.387 -8.25 1.832 1 98.56 68 SER A N 1
ATOM 532 C CA . SER A 1 68 ? -0.959 -8.133 1.28 1 98.56 68 SER A CA 1
ATOM 533 C C . SER A 1 68 ? -1.486 -6.711 1.407 1 98.56 68 SER A C 1
ATOM 535 O O . SER A 1 68 ? -2.117 -6.191 0.484 1 98.56 68 SER A O 1
ATOM 537 N N . LEU A 1 69 ? -1.268 -6.074 2.584 1 98.19 69 LEU A N 1
ATOM 538 C CA . LEU A 1 69 ? -1.695 -4.691 2.764 1 98.19 69 LEU A CA 1
ATOM 539 C C . LEU A 1 69 ? -1.082 -3.789 1.696 1 98.19 69 LEU A C 1
ATOM 541 O O . LEU A 1 69 ? -1.783 -2.98 1.084 1 98.19 69 LEU A O 1
ATOM 545 N N . ILE A 1 70 ? 0.199 -3.986 1.444 1 97.81 70 ILE A N 1
ATOM 546 C CA . ILE A 1 70 ? 0.94 -3.154 0.503 1 97.81 70 ILE A CA 1
ATOM 547 C C . ILE A 1 70 ? 0.463 -3.434 -0.92 1 97.81 70 ILE A C 1
ATOM 549 O O . ILE A 1 70 ? 0.272 -2.508 -1.711 1 97.81 70 ILE A O 1
ATOM 553 N N . ASN A 1 71 ? 0.234 -4.699 -1.24 1 98.19 71 ASN A N 1
ATOM 554 C CA . ASN A 1 71 ? -0.225 -5.082 -2.572 1 98.19 71 ASN A CA 1
ATOM 555 C C . ASN A 1 71 ? -1.604 -4.504 -2.875 1 98.19 71 ASN A C 1
ATOM 557 O O . ASN A 1 71 ? -1.82 -3.93 -3.941 1 98.19 71 ASN A O 1
ATOM 561 N N . LEU A 1 72 ? -2.559 -4.66 -1.912 1 98.69 72 LEU A N 1
ATOM 562 C CA . LEU A 1 72 ? -3.896 -4.117 -2.125 1 98.69 72 LEU A CA 1
ATOM 563 C C . LEU A 1 72 ? -3.838 -2.613 -2.367 1 98.69 72 LEU A C 1
ATOM 565 O O . LEU A 1 72 ? -4.551 -2.09 -3.23 1 98.69 72 LEU A O 1
ATOM 569 N N . SER A 1 73 ? -3.004 -2.006 -1.647 1 98.44 73 SER A N 1
ATOM 570 C CA . SER A 1 73 ? -2.887 -0.553 -1.735 1 98.44 73 SER A CA 1
ATOM 571 C C . SER A 1 73 ? -2.385 -0.121 -3.109 1 98.44 73 SER A C 1
ATOM 573 O O . SER A 1 73 ? -2.98 0.747 -3.75 1 98.44 73 SER A O 1
ATOM 575 N N . MET A 1 74 ? -1.274 -0.693 -3.572 1 97.94 74 MET A N 1
ATOM 576 C CA . MET A 1 74 ? -0.72 -0.246 -4.848 1 97.94 74 MET A CA 1
ATOM 577 C C . MET A 1 74 ? -1.632 -0.638 -6.004 1 97.94 74 MET A C 1
ATOM 579 O O . MET A 1 74 ? -1.771 0.113 -6.973 1 97.94 74 MET A O 1
ATOM 583 N N . LEU A 1 75 ? -2.289 -1.769 -5.977 1 98.56 75 LEU A N 1
ATOM 584 C CA . LEU A 1 75 ? -3.178 -2.209 -7.047 1 98.56 75 LEU A CA 1
ATOM 585 C C . LEU A 1 75 ? -4.414 -1.318 -7.129 1 98.56 75 LEU A C 1
ATOM 587 O O . LEU A 1 75 ? -4.848 -0.949 -8.219 1 98.56 75 LEU A O 1
ATOM 591 N N . ALA A 1 76 ? -4.969 -1.003 -5.977 1 98.5 76 ALA A N 1
ATOM 592 C CA . ALA A 1 76 ? -6.113 -0.094 -5.945 1 98.5 76 ALA A CA 1
ATOM 593 C C . ALA A 1 76 ? -5.723 1.292 -6.453 1 98.5 76 ALA A C 1
ATOM 595 O O . ALA A 1 76 ? -6.445 1.889 -7.258 1 98.5 76 ALA A O 1
ATOM 596 N N . ALA A 1 77 ? -4.637 1.732 -6.004 1 98.44 77 ALA A N 1
ATOM 597 C CA . ALA A 1 77 ? -4.188 3.078 -6.352 1 98.44 77 ALA A CA 1
ATOM 598 C C . ALA A 1 77 ? -3.938 3.199 -7.855 1 98.44 77 ALA A C 1
ATOM 600 O O . ALA A 1 77 ? -4.133 4.266 -8.438 1 98.44 77 ALA A O 1
ATOM 601 N N . THR A 1 78 ? -3.516 2.137 -8.477 1 98 78 THR A N 1
ATOM 602 C CA . THR A 1 78 ? -3.127 2.189 -9.883 1 98 78 THR A CA 1
ATOM 603 C C . THR A 1 78 ? -4.23 1.617 -10.773 1 98 78 THR A C 1
ATOM 605 O O . THR A 1 78 ? -4.043 1.46 -11.977 1 98 78 THR A O 1
ATOM 608 N N . GLY A 1 79 ? -5.332 1.227 -10.203 1 97.56 79 GLY A N 1
ATOM 609 C CA . GLY A 1 79 ? -6.508 0.817 -10.961 1 97.56 79 GLY A CA 1
ATOM 610 C C . GLY A 1 79 ? -6.352 -0.542 -11.617 1 97.56 79 GLY A C 1
ATOM 611 O O . GLY A 1 79 ? -6.91 -0.788 -12.688 1 97.56 79 GLY A O 1
ATOM 612 N N . LYS A 1 80 ? -5.484 -1.342 -11.07 1 97.69 80 LYS A N 1
ATOM 613 C CA . LYS A 1 80 ? -5.371 -2.719 -11.539 1 97.69 80 LYS A CA 1
ATOM 614 C C . LYS A 1 80 ? -6.449 -3.604 -10.922 1 97.69 80 LYS A C 1
ATOM 616 O O . LYS A 1 80 ? -6.145 -4.531 -10.172 1 97.69 80 LYS A O 1
ATOM 621 N N . ILE A 1 81 ? -7.652 -3.518 -11.414 1 97.69 81 ILE A N 1
ATOM 622 C CA . ILE A 1 81 ? -8.852 -3.977 -10.727 1 97.69 81 ILE A CA 1
ATOM 623 C C . ILE A 1 81 ? -8.922 -5.5 -10.766 1 97.69 81 ILE A C 1
ATOM 625 O O . ILE A 1 81 ? -9.312 -6.141 -9.781 1 97.69 81 ILE A O 1
ATOM 629 N N . HIS A 1 82 ? -8.578 -6.086 -11.891 1 96.75 82 HIS A N 1
ATOM 630 C CA . HIS A 1 82 ? -8.57 -7.543 -11.953 1 96.75 82 HIS A CA 1
ATOM 631 C C . HIS A 1 82 ? -7.594 -8.133 -10.938 1 96.75 82 HIS A C 1
ATOM 633 O O . HIS A 1 82 ? -7.949 -9.047 -10.188 1 96.75 82 HIS A O 1
ATOM 639 N N . GLU A 1 83 ? -6.367 -7.609 -10.938 1 97.62 83 GLU A N 1
ATOM 640 C CA . GLU A 1 83 ? -5.355 -8.07 -9.992 1 97.62 83 GLU A CA 1
ATOM 641 C C . GLU A 1 83 ? -5.766 -7.758 -8.555 1 97.62 83 GLU A C 1
ATOM 643 O O . GLU A 1 83 ? -5.492 -8.547 -7.641 1 97.62 83 GLU A O 1
ATOM 648 N N . LEU A 1 84 ? -6.414 -6.602 -8.336 1 98.56 84 LEU A N 1
ATOM 649 C CA . LEU A 1 84 ? -6.922 -6.258 -7.012 1 98.56 84 LEU A CA 1
ATOM 650 C C . LEU A 1 84 ? -7.891 -7.324 -6.508 1 98.56 84 LEU A C 1
ATOM 652 O O . LEU A 1 84 ? -7.805 -7.75 -5.355 1 98.56 84 LEU A O 1
ATOM 656 N N . ALA A 1 85 ? -8.758 -7.77 -7.34 1 97.88 85 ALA A N 1
ATOM 657 C CA . ALA A 1 85 ? -9.711 -8.797 -6.957 1 97.88 85 ALA A CA 1
ATOM 658 C C . ALA A 1 85 ? -9 -10.094 -6.559 1 97.88 85 ALA A C 1
ATOM 660 O O . ALA A 1 85 ? -9.305 -10.672 -5.516 1 97.88 85 ALA A O 1
ATOM 661 N N . VAL A 1 86 ? -8.062 -10.531 -7.293 1 97.5 86 VAL A N 1
ATOM 662 C CA . VAL A 1 86 ? -7.305 -11.75 -7.031 1 97.5 86 VAL A CA 1
ATOM 663 C C . VAL A 1 86 ? -6.594 -11.641 -5.688 1 97.5 86 VAL A C 1
ATOM 665 O O . VAL A 1 86 ? -6.672 -12.555 -4.859 1 97.5 86 VAL A O 1
ATOM 668 N N . HIS A 1 87 ? -5.949 -10.539 -5.461 1 98.62 87 HIS A N 1
ATOM 669 C CA . HIS A 1 87 ? -5.133 -10.367 -4.266 1 98.62 87 HIS A CA 1
ATOM 670 C C . HIS A 1 87 ? -5.996 -10.055 -3.049 1 98.62 87 HIS A C 1
ATOM 672 O O . HIS A 1 87 ? -5.527 -10.133 -1.911 1 98.62 87 HIS A O 1
ATOM 678 N N . THR A 1 88 ? -7.254 -9.641 -3.227 1 98.69 88 THR A N 1
ATOM 679 C CA . THR A 1 88 ? -8.172 -9.539 -2.1 1 98.69 88 THR A CA 1
ATOM 680 C C . THR A 1 88 ? -8.375 -10.906 -1.44 1 98.69 88 THR A C 1
ATOM 682 O O . THR A 1 88 ? -8.297 -11.023 -0.216 1 98.69 88 THR A O 1
ATOM 685 N N . ARG A 1 89 ? -8.625 -11.914 -2.207 1 97.81 89 ARG A N 1
ATOM 686 C CA . ARG A 1 89 ? -8.719 -13.258 -1.658 1 97.81 89 ARG A CA 1
ATOM 687 C C . ARG A 1 89 ? -7.426 -13.648 -0.947 1 97.81 89 ARG A C 1
ATOM 689 O O . ARG A 1 89 ? -7.461 -14.234 0.139 1 97.81 89 ARG A O 1
ATOM 696 N N . GLY A 1 90 ? -6.289 -13.406 -1.625 1 98 90 GLY A N 1
ATOM 697 C CA . GLY A 1 90 ? -4.992 -13.672 -1.017 1 98 90 GLY A CA 1
ATOM 698 C C . GLY A 1 90 ? -4.812 -12.984 0.324 1 98 90 GLY A C 1
ATOM 699 O O . GLY A 1 90 ? -4.25 -13.562 1.254 1 98 90 GLY A O 1
ATOM 700 N N . ALA A 1 91 ? -5.27 -11.727 0.381 1 98.69 91 ALA A N 1
ATOM 701 C CA . ALA A 1 91 ? -5.16 -10.961 1.619 1 98.69 91 ALA A CA 1
ATOM 702 C C . ALA A 1 91 ? -5.965 -11.617 2.74 1 98.69 91 ALA A C 1
ATOM 704 O O . ALA A 1 91 ? -5.484 -11.719 3.873 1 98.69 91 ALA A O 1
ATOM 705 N N . VAL A 1 92 ? -7.16 -12.016 2.461 1 98.31 92 VAL A N 1
ATOM 706 C CA . VAL A 1 92 ? -7.992 -12.711 3.438 1 98.31 92 VAL A CA 1
ATOM 707 C C . VAL A 1 92 ? -7.293 -13.992 3.887 1 98.31 92 VAL A C 1
ATOM 709 O O . VAL A 1 92 ? -7.219 -14.281 5.086 1 98.31 92 VAL A O 1
ATOM 712 N N . ASN A 1 93 ? -6.691 -14.734 2.975 1 97.62 93 ASN A N 1
ATOM 713 C CA . ASN A 1 93 ? -5.965 -15.961 3.291 1 97.62 93 ASN A CA 1
ATOM 714 C C . ASN A 1 93 ? -4.766 -15.68 4.191 1 97.62 93 ASN A C 1
ATOM 716 O O . ASN A 1 93 ? -4.379 -16.531 5 1 97.62 93 ASN A O 1
ATOM 720 N N . ASN A 1 94 ? -4.238 -14.492 4.062 1 97.94 94 ASN A N 1
ATOM 721 C CA . ASN A 1 94 ? -3.072 -14.109 4.852 1 97.94 94 ASN A CA 1
ATOM 722 C C . ASN A 1 94 ? -3.477 -13.461 6.172 1 97.94 94 ASN A C 1
ATOM 724 O O . ASN A 1 94 ? -2.623 -12.977 6.914 1 97.94 94 ASN A O 1
ATOM 728 N N . GLY A 1 95 ? -4.777 -13.344 6.449 1 97.56 95 GLY A N 1
ATOM 729 C CA . GLY A 1 95 ? -5.23 -12.906 7.758 1 97.56 95 GLY A CA 1
ATOM 730 C C . GLY A 1 95 ? -5.672 -11.453 7.785 1 97.56 95 GLY A C 1
ATOM 731 O O . GLY A 1 95 ? -5.934 -10.898 8.852 1 97.56 95 GLY A O 1
ATOM 732 N N . VAL A 1 96 ? -5.688 -10.797 6.668 1 98.12 96 VAL A N 1
ATOM 733 C CA . VAL A 1 96 ? -6.207 -9.438 6.621 1 98.12 96 VAL A CA 1
ATOM 734 C C . VAL A 1 96 ? -7.723 -9.453 6.812 1 98.12 96 VAL A C 1
ATOM 736 O O . VAL A 1 96 ? -8.43 -10.203 6.137 1 98.12 96 VAL A O 1
ATOM 739 N N . SER A 1 97 ? -8.203 -8.633 7.723 1 98.31 97 SER A N 1
ATOM 740 C CA . SER A 1 97 ? -9.625 -8.633 8.031 1 98.31 97 SER A CA 1
ATOM 741 C C . SER A 1 97 ? -10.406 -7.789 7.027 1 98.31 97 SER A C 1
ATOM 743 O O . SER A 1 97 ? -9.828 -6.957 6.324 1 98.31 97 SER A O 1
ATOM 745 N N . ALA A 1 98 ? -11.758 -8.008 6.977 1 97.81 98 ALA A N 1
ATOM 746 C CA . ALA A 1 98 ? -12.633 -7.191 6.137 1 97.81 98 ALA A CA 1
ATOM 747 C C . ALA A 1 98 ? -12.539 -5.719 6.516 1 97.81 98 ALA A C 1
ATOM 749 O O . ALA A 1 98 ? -12.57 -4.844 5.648 1 97.81 98 ALA A O 1
ATOM 750 N N . THR A 1 99 ? -12.438 -5.504 7.805 1 98.19 99 THR A N 1
ATOM 751 C CA . THR A 1 99 ? -12.312 -4.133 8.289 1 98.19 99 THR A CA 1
ATOM 752 C C . THR A 1 99 ? -11.023 -3.494 7.785 1 98.19 99 THR A C 1
ATOM 754 O O . THR A 1 99 ? -11.023 -2.35 7.328 1 98.19 99 THR A O 1
ATOM 757 N N . GLU A 1 100 ? -9.953 -4.199 7.848 1 98.31 100 GLU A N 1
ATOM 758 C CA . GLU A 1 100 ? -8.688 -3.668 7.34 1 98.31 100 GLU A CA 1
ATOM 759 C C . GLU A 1 100 ? -8.773 -3.365 5.848 1 98.31 100 GLU A C 1
ATOM 761 O O . GLU A 1 100 ? -8.297 -2.326 5.391 1 98.31 100 GLU A O 1
ATOM 766 N N . ILE A 1 101 ? -9.352 -4.238 5.109 1 98.62 101 ILE A N 1
ATOM 767 C CA . ILE A 1 101 ? -9.516 -4.027 3.678 1 98.62 101 ILE A CA 1
ATOM 768 C C . ILE A 1 101 ? -10.344 -2.766 3.436 1 98.62 101 ILE A C 1
ATOM 770 O O . ILE A 1 101 ? -9.969 -1.919 2.621 1 98.62 101 ILE A O 1
ATOM 774 N N . ARG A 1 102 ? -11.453 -2.646 4.117 1 97.81 102 ARG A N 1
ATOM 775 C CA . ARG A 1 102 ? -12.305 -1.469 3.975 1 97.81 102 ARG A CA 1
ATOM 776 C C . ARG A 1 102 ? -11.516 -0.191 4.254 1 97.81 102 ARG A C 1
ATOM 778 O O . ARG A 1 102 ? -11.625 0.787 3.51 1 97.81 102 ARG A O 1
ATOM 785 N N . GLU A 1 103 ? -10.758 -0.217 5.242 1 98.31 103 GLU A N 1
ATOM 786 C CA . GLU A 1 103 ? -10.039 0.99 5.633 1 98.31 103 GLU A CA 1
ATOM 787 C C . GLU A 1 103 ? -8.922 1.311 4.641 1 98.31 103 GLU A C 1
ATOM 789 O O . GLU A 1 103 ? -8.602 2.48 4.422 1 98.31 103 GLU A O 1
ATOM 794 N N . ILE A 1 104 ? -8.273 0.288 4.039 1 98.5 104 ILE A N 1
ATOM 795 C CA . ILE A 1 104 ? -7.375 0.544 2.918 1 98.5 104 ILE A CA 1
ATOM 796 C C . ILE A 1 104 ? -8.102 1.347 1.844 1 98.5 104 ILE A C 1
ATOM 798 O O . ILE A 1 104 ? -7.582 2.352 1.353 1 98.5 104 ILE A O 1
ATOM 802 N N . LEU A 1 105 ? -9.289 0.988 1.501 1 98.19 105 LEU A N 1
ATOM 803 C CA . LEU A 1 105 ? -10.031 1.597 0.405 1 98.19 105 LEU A CA 1
ATOM 804 C C . LEU A 1 105 ? -10.492 3.002 0.774 1 98.19 105 LEU A C 1
ATOM 806 O O . LEU A 1 105 ? -10.562 3.883 -0.087 1 98.19 105 LEU A O 1
ATOM 810 N N . VAL A 1 106 ? -10.836 3.16 2.018 1 97.62 106 VAL A N 1
ATOM 811 C CA . VAL A 1 106 ? -11.141 4.504 2.498 1 97.62 106 VAL A CA 1
ATOM 812 C C . VAL A 1 106 ? -9.914 5.398 2.338 1 97.62 106 VAL A C 1
ATOM 814 O O . VAL A 1 106 ? -10.023 6.543 1.89 1 97.62 106 VAL A O 1
ATOM 817 N N . GLN A 1 107 ? -8.797 4.879 2.713 1 98.06 107 GLN A N 1
ATOM 818 C CA . GLN A 1 107 ? -7.566 5.648 2.553 1 98.06 107 GLN A CA 1
ATOM 819 C C . GLN A 1 107 ? -7.266 5.91 1.08 1 98.06 107 GLN A C 1
ATOM 821 O O . GLN A 1 107 ? -6.77 6.98 0.721 1 98.06 107 GLN A O 1
ATOM 826 N N . ILE A 1 108 ? -7.539 4.973 0.19 1 98.19 108 ILE A N 1
ATOM 827 C CA . ILE A 1 108 ? -7.438 5.18 -1.251 1 98.19 108 ILE A CA 1
ATOM 828 C C . ILE A 1 108 ? -8.305 6.367 -1.663 1 98.19 108 ILE A C 1
ATOM 830 O O . ILE A 1 108 ? -7.902 7.176 -2.506 1 98.19 108 ILE A O 1
ATOM 834 N N . CYS A 1 109 ? -9.508 6.539 -1.137 1 96.88 109 CYS A N 1
ATOM 835 C CA . CYS A 1 109 ? -10.422 7.625 -1.495 1 96.88 109 CYS A CA 1
ATOM 836 C C . CYS A 1 109 ? -9.773 8.984 -1.252 1 96.88 109 CYS A C 1
ATOM 838 O O . CYS A 1 109 ? -9.906 9.898 -2.068 1 96.88 109 CYS A O 1
ATOM 840 N N . ILE A 1 110 ? -9.055 9.07 -0.189 1 96.38 110 ILE A N 1
ATOM 841 C CA . ILE A 1 110 ? -8.555 10.391 0.156 1 96.38 110 ILE A CA 1
ATOM 842 C C . ILE A 1 110 ? -7.266 10.672 -0.622 1 96.38 110 ILE A C 1
ATOM 844 O O . ILE A 1 110 ? -7 11.812 -1.002 1 96.38 110 ILE A O 1
ATOM 848 N N . TYR A 1 111 ? -6.504 9.695 -0.958 1 97.06 111 TYR A N 1
ATOM 849 C CA . TYR A 1 111 ? -5.215 9.922 -1.6 1 97.06 111 TYR A CA 1
ATOM 850 C C . TYR A 1 111 ? -5.332 9.812 -3.115 1 97.06 111 TYR A C 1
ATOM 852 O O . TYR A 1 111 ? -4.605 10.492 -3.85 1 97.06 111 TYR A O 1
ATOM 860 N N . MET A 1 112 ? -6.211 8.938 -3.592 1 97.62 112 MET A N 1
ATOM 861 C CA . MET A 1 112 ? -6.297 8.695 -5.031 1 97.62 112 MET A CA 1
ATOM 862 C C . MET A 1 112 ? -7.641 9.156 -5.582 1 97.62 112 MET A C 1
ATOM 864 O O . MET A 1 112 ? -7.883 9.062 -6.789 1 97.62 112 MET A O 1
ATOM 868 N N . GLY A 1 113 ? -8.547 9.602 -4.742 1 96.38 113 GLY A N 1
ATOM 869 C CA . GLY A 1 113 ? -9.844 10.094 -5.176 1 96.38 113 GLY A CA 1
ATOM 870 C C . GLY A 1 113 ? -10.953 9.078 -4.988 1 96.38 113 GLY A C 1
ATOM 871 O O . GLY A 1 113 ? -10.719 7.867 -5.07 1 96.38 113 GLY A O 1
ATOM 872 N N . VAL A 1 114 ? -12.156 9.586 -4.867 1 94.88 114 VAL A N 1
ATOM 873 C CA . VAL A 1 114 ? -13.336 8.781 -4.547 1 94.88 114 VAL A CA 1
ATOM 874 C C . VAL A 1 114 ? -13.617 7.809 -5.688 1 94.88 114 VAL A C 1
ATOM 876 O O . VAL A 1 114 ? -13.898 6.629 -5.449 1 94.88 114 VAL A O 1
ATOM 879 N N . PRO A 1 115 ? -13.461 8.234 -6.93 1 96.06 115 PRO A N 1
ATOM 880 C CA . PRO A 1 115 ? -13.734 7.258 -7.984 1 96.06 115 PRO A CA 1
ATOM 881 C C . PRO A 1 115 ? -12.828 6.035 -7.906 1 96.06 115 PRO A C 1
ATOM 883 O O . PRO A 1 115 ? -13.289 4.906 -8.055 1 96.06 115 PRO A O 1
ATOM 886 N N . ALA A 1 116 ? -11.531 6.297 -7.633 1 96.81 116 ALA A N 1
ATOM 887 C CA . ALA A 1 116 ? -10.594 5.184 -7.512 1 96.81 116 ALA A CA 1
ATOM 888 C C . ALA A 1 116 ? -10.953 4.289 -6.328 1 96.81 116 ALA A C 1
ATOM 890 O O . ALA A 1 116 ? -10.961 3.062 -6.449 1 96.81 116 ALA A O 1
ATOM 891 N N . GLY A 1 117 ? -11.25 4.887 -5.191 1 97.88 117 GLY A N 1
ATOM 892 C CA . GLY A 1 117 ? -11.633 4.141 -4.004 1 97.88 117 GLY A CA 1
ATOM 893 C C . GLY A 1 117 ? -12.914 3.34 -4.191 1 97.88 117 GLY A C 1
ATOM 894 O O . GLY A 1 117 ? -12.992 2.184 -3.771 1 97.88 117 GLY A O 1
ATOM 895 N N . MET A 1 118 ? -13.828 3.939 -4.852 1 96.06 118 MET A N 1
ATOM 896 C CA . MET A 1 118 ? -15.117 3.287 -5.027 1 96.06 118 MET A CA 1
ATOM 897 C C . MET A 1 118 ? -15.008 2.109 -5.992 1 96.06 118 MET A C 1
ATOM 899 O O . MET A 1 118 ? -15.633 1.068 -5.781 1 96.06 118 MET A O 1
ATOM 903 N N . GLU A 1 119 ? -14.305 2.318 -7.027 1 97.5 119 GLU A N 1
ATOM 904 C CA . GLU A 1 119 ? -14.07 1.206 -7.941 1 97.5 119 GLU A CA 1
ATOM 905 C C . GLU A 1 119 ? -13.391 0.04 -7.23 1 97.5 119 GLU A C 1
ATOM 907 O O . GLU A 1 119 ? -13.797 -1.113 -7.391 1 97.5 119 GLU A O 1
ATOM 912 N N . ALA A 1 120 ? -12.383 0.394 -6.508 1 98.44 120 ALA A N 1
ATOM 913 C CA . ALA A 1 120 ? -11.664 -0.621 -5.738 1 98.44 120 ALA A CA 1
ATOM 914 C C . ALA A 1 120 ? -12.586 -1.282 -4.715 1 98.44 120 ALA A C 1
ATOM 916 O O . ALA A 1 120 ? -12.523 -2.496 -4.508 1 98.44 120 ALA A O 1
ATOM 917 N N . PHE A 1 121 ? -13.422 -0.526 -4.125 1 97.88 121 PHE A N 1
ATOM 918 C CA . PHE A 1 121 ? -14.367 -1.026 -3.131 1 97.88 121 PHE A CA 1
ATOM 919 C C . PHE A 1 121 ? -15.297 -2.064 -3.744 1 97.88 121 PHE A C 1
ATOM 921 O O . PHE A 1 121 ? -15.5 -3.141 -3.176 1 97.88 121 PHE A O 1
ATOM 928 N N . LYS A 1 122 ? -15.812 -1.756 -4.82 1 97.88 122 LYS A N 1
ATOM 929 C CA . LYS A 1 122 ? -16.734 -2.674 -5.477 1 97.88 122 LYS A CA 1
ATOM 930 C C . LYS A 1 122 ? -16.047 -3.996 -5.812 1 97.88 122 LYS A C 1
ATOM 932 O O . LYS A 1 122 ? -16.625 -5.066 -5.621 1 97.88 122 LYS A O 1
ATOM 937 N N . ALA A 1 123 ? -14.898 -3.922 -6.27 1 98.19 123 ALA A N 1
ATOM 938 C CA . ALA A 1 123 ? -14.141 -5.117 -6.629 1 98.19 123 ALA A CA 1
ATOM 939 C C . ALA A 1 123 ? -13.859 -5.98 -5.402 1 98.19 123 ALA A C 1
ATOM 941 O O . ALA A 1 123 ? -14.055 -7.195 -5.43 1 98.19 123 ALA A O 1
ATOM 942 N N . CYS A 1 124 ? -13.359 -5.379 -4.336 1 98.62 124 CYS A N 1
ATOM 943 C CA . CYS A 1 124 ? -13.039 -6.113 -3.117 1 98.62 124 CYS A CA 1
ATOM 944 C C . CYS A 1 124 ? -14.297 -6.688 -2.484 1 98.62 124 CYS A C 1
ATOM 946 O O . CYS A 1 124 ? -14.305 -7.832 -2.023 1 98.62 124 CYS A O 1
ATOM 948 N N . GLU A 1 125 ? -15.328 -5.887 -2.498 1 97.81 125 GLU A N 1
ATOM 949 C CA . GLU A 1 125 ? -16.578 -6.34 -1.918 1 97.81 125 GLU A CA 1
ATOM 950 C C . GLU A 1 125 ? -17.109 -7.57 -2.648 1 97.81 125 GLU A C 1
ATOM 952 O O . GLU A 1 125 ? -17.578 -8.523 -2.018 1 97.81 125 GLU A O 1
ATOM 957 N N . ALA A 1 126 ? -17.078 -7.531 -3.891 1 98 126 ALA A N 1
ATOM 958 C CA . ALA A 1 126 ? -17.547 -8.664 -4.684 1 98 126 ALA A CA 1
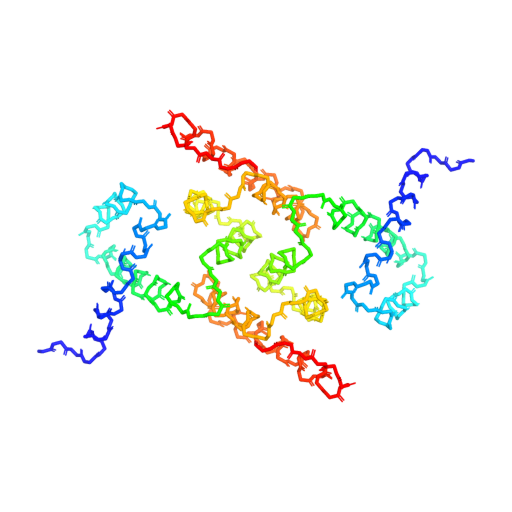ATOM 959 C C . ALA A 1 126 ? -16.781 -9.938 -4.316 1 98 126 ALA A C 1
ATOM 961 O O . ALA A 1 126 ? -17.375 -11.016 -4.227 1 98 126 ALA A O 1
ATOM 962 N N . VAL A 1 127 ? -15.5 -9.859 -4.082 1 98.19 127 VAL A N 1
ATOM 963 C CA . VAL A 1 127 ? -14.672 -11.008 -3.723 1 98.19 127 VAL A CA 1
ATOM 964 C C . VAL A 1 127 ? -15.055 -11.508 -2.334 1 98.19 127 VAL A C 1
ATOM 966 O O . VAL A 1 127 ? -15.195 -12.719 -2.121 1 98.19 127 VAL A O 1
ATOM 969 N N . LEU A 1 128 ? -15.219 -10.617 -1.385 1 98.12 128 LEU A N 1
ATOM 970 C CA . LEU A 1 128 ? -15.562 -10.992 -0.018 1 98.12 128 LEU A CA 1
ATOM 971 C C . LEU A 1 128 ? -16.922 -11.688 0.029 1 98.12 128 LEU A C 1
ATOM 973 O O . LEU A 1 128 ? -17.094 -12.68 0.742 1 98.12 128 LEU A O 1
ATOM 977 N N . VAL A 1 129 ? -17.844 -11.133 -0.688 1 97.38 129 VAL A N 1
ATOM 978 C CA . VAL A 1 129 ? -19.172 -11.727 -0.755 1 97.38 129 VAL A CA 1
ATOM 979 C C . VAL A 1 129 ? -19.094 -13.141 -1.329 1 97.38 129 VAL A C 1
ATOM 981 O O . VAL A 1 129 ? -19.672 -14.078 -0.786 1 97.38 129 VAL A O 1
ATOM 984 N N . LYS A 1 130 ? -18.359 -13.281 -2.422 1 97.19 130 LYS A N 1
ATOM 985 C CA . LYS A 1 130 ? -18.203 -14.594 -3.045 1 97.19 130 LYS A CA 1
ATOM 986 C C . LYS A 1 130 ? -17.531 -15.578 -2.086 1 97.19 130 LYS A C 1
ATOM 988 O O . LYS A 1 130 ? -17.922 -16.734 -2.006 1 97.19 130 LYS A O 1
ATOM 993 N N . MET A 1 131 ? -16.516 -15.156 -1.383 1 96.88 131 MET A N 1
ATOM 994 C CA . MET A 1 131 ? -15.828 -16.016 -0.422 1 96.88 131 MET A CA 1
ATOM 995 C C . MET A 1 131 ? -16.781 -16.469 0.68 1 96.88 131 MET A C 1
ATOM 997 O O . MET A 1 131 ? -16.75 -17.625 1.105 1 96.88 131 MET A O 1
ATOM 1001 N N . ALA A 1 132 ? -17.547 -15.539 1.186 1 95.44 132 ALA A N 1
ATOM 1002 C CA . ALA A 1 132 ? -18.531 -15.875 2.205 1 95.44 132 ALA A CA 1
ATOM 1003 C C . ALA A 1 132 ? -19.516 -16.922 1.688 1 95.44 132 ALA A C 1
ATOM 1005 O O . ALA A 1 132 ? -19.906 -17.844 2.418 1 95.44 132 ALA A O 1
ATOM 1006 N N . GLU A 1 133 ? -19.953 -16.766 0.489 1 96.56 133 GLU A N 1
ATOM 1007 C CA . GLU A 1 133 ? -20.859 -17.719 -0.14 1 96.56 133 GLU A CA 1
ATOM 1008 C C . GLU A 1 133 ? -20.203 -19.094 -0.266 1 96.56 133 GLU A C 1
ATOM 1010 O O . GLU A 1 133 ? -20.891 -20.125 -0.225 1 96.56 133 GLU A O 1
ATOM 1015 N N . GLU A 1 134 ? -18.891 -19.109 -0.483 1 96 134 GLU A N 1
ATOM 1016 C CA . GLU A 1 134 ? -18.125 -20.359 -0.58 1 96 134 GLU A CA 1
ATOM 1017 C C . GLU A 1 134 ? -17.906 -20.984 0.796 1 96 134 GLU A C 1
ATOM 1019 O O . GLU A 1 134 ? -17.359 -22.078 0.906 1 96 134 GLU A O 1
ATOM 1024 N N . GLY A 1 135 ? -18.266 -20.281 1.862 1 95.62 135 GLY A N 1
ATOM 1025 C CA . GLY A 1 135 ? -18.156 -20.797 3.215 1 95.62 135 GLY A CA 1
ATOM 1026 C C . GLY A 1 135 ? -16.828 -20.453 3.879 1 95.62 135 GLY A C 1
ATOM 1027 O O . GLY A 1 135 ? -16.469 -21.031 4.902 1 95.62 135 GLY A O 1
ATOM 1028 N N . VAL A 1 136 ? -16.109 -19.531 3.25 1 94.31 136 VAL A N 1
ATOM 1029 C CA . VAL A 1 136 ? -14.844 -19.094 3.826 1 94.31 136 VAL A CA 1
ATOM 1030 C C . VAL A 1 136 ? -15.102 -18.156 5 1 94.31 136 VAL A C 1
ATOM 1032 O O . VAL A 1 136 ? -15.906 -17.219 4.891 1 94.31 136 VAL A O 1
ATOM 1035 N N . ALA A 1 137 ? -14.477 -18.453 6.156 1 94.62 137 ALA A N 1
ATOM 1036 C CA . ALA A 1 137 ? -14.586 -17.562 7.312 1 94.62 137 ALA A CA 1
ATOM 1037 C C . ALA A 1 137 ? -13.719 -16.328 7.137 1 94.62 137 ALA A C 1
ATOM 1039 O O . ALA A 1 137 ? -12.492 -16.422 7.031 1 94.62 137 ALA A O 1
ATOM 1040 N N . ILE A 1 138 ? -14.227 -15.219 7.074 1 95.5 138 ILE A N 1
ATOM 1041 C CA . ILE A 1 138 ? -13.516 -13.953 6.906 1 95.5 138 ILE A CA 1
ATOM 1042 C C . ILE A 1 138 ? -13.43 -13.227 8.25 1 95.5 138 ILE A C 1
ATOM 1044 O O . ILE A 1 138 ? -14.453 -12.914 8.859 1 95.5 138 ILE A O 1
ATOM 1048 N N . LYS A 1 139 ? -12.234 -12.992 8.68 1 94.88 139 LYS A N 1
ATOM 1049 C CA . LYS A 1 139 ? -12.047 -12.219 9.906 1 94.88 139 LYS A CA 1
ATOM 1050 C C . LYS A 1 139 ? -12.641 -10.82 9.766 1 94.88 139 LYS A C 1
ATOM 1052 O O . LYS A 1 139 ? -12.492 -10.18 8.727 1 94.88 139 LYS A O 1
ATOM 1057 N N . GLN A 1 140 ? -13.305 -10.383 10.867 1 93.69 140 GLN A N 1
ATOM 1058 C CA . GLN A 1 140 ? -13.922 -9.055 10.82 1 93.69 140 GLN A CA 1
ATOM 1059 C C . GLN A 1 140 ? -13.07 -8.031 11.562 1 93.69 140 GLN A C 1
ATOM 1061 O O . GLN A 1 140 ? -12.375 -8.375 12.523 1 93.69 140 GLN A O 1
ATOM 1066 N N . MET B 1 1 ? -22.797 33.062 11.742 1 71.12 1 MET B N 1
ATOM 1067 C CA . MET B 1 1 ? -22.562 31.828 12.461 1 71.12 1 MET B CA 1
ATOM 1068 C C . MET B 1 1 ? -21.969 30.766 11.531 1 71.12 1 M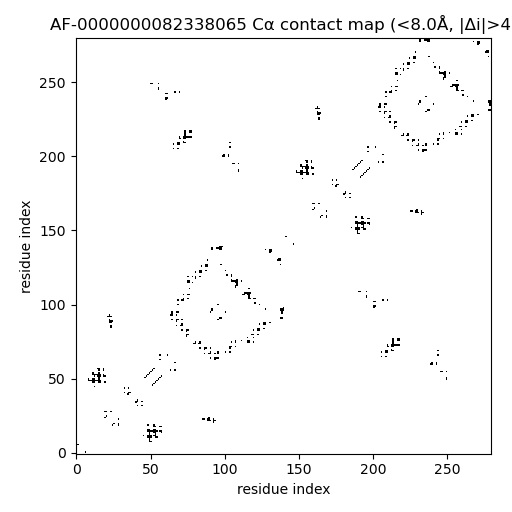ET B C 1
ATOM 1070 O O . MET B 1 1 ? -22.297 30.719 10.344 1 71.12 1 MET B O 1
ATOM 1074 N N . PRO B 1 2 ? -20.922 30.203 12.07 1 77 2 PRO B N 1
ATOM 1075 C CA . PRO B 1 2 ? -20.391 29.219 11.125 1 77 2 PRO B CA 1
ATOM 1076 C C . PRO B 1 2 ? -21.438 28.188 10.711 1 77 2 PRO B C 1
ATOM 1078 O O . PRO B 1 2 ? -22.312 27.828 11.508 1 77 2 PRO B O 1
ATOM 1081 N N . SER B 1 3 ? -21.531 28 9.469 1 85.06 3 SER B N 1
ATOM 1082 C CA . SER B 1 3 ? -22.422 26.953 8.977 1 85.06 3 SER B CA 1
ATOM 1083 C C . SER B 1 3 ? -22.109 25.609 9.625 1 85.06 3 SER B C 1
ATOM 1085 O O . SER B 1 3 ? -21.031 25.422 10.203 1 85.06 3 SER B O 1
ATOM 1087 N N . THR B 1 4 ? -23.047 24.812 9.633 1 89.81 4 THR B N 1
ATOM 1088 C CA . THR B 1 4 ? -22.875 23.453 10.156 1 89.81 4 THR B CA 1
ATOM 1089 C C . THR B 1 4 ? -21.672 22.781 9.508 1 89.81 4 THR B C 1
ATOM 1091 O O . THR B 1 4 ? -20.891 22.094 10.18 1 89.81 4 THR B O 1
ATOM 1094 N N . ARG B 1 5 ? -21.531 22.969 8.203 1 85.81 5 ARG B N 1
ATOM 1095 C CA . ARG B 1 5 ? -20.375 22.422 7.5 1 85.81 5 ARG B CA 1
ATOM 1096 C C . ARG B 1 5 ? -19.078 22.969 8.07 1 85.81 5 ARG B C 1
ATOM 1098 O O . ARG B 1 5 ? -18.141 22.203 8.336 1 85.81 5 ARG B O 1
ATOM 1105 N N . GLU B 1 6 ? -19.016 24.266 8.195 1 86.62 6 GLU B N 1
ATOM 1106 C CA . GLU B 1 6 ? -17.812 24.906 8.695 1 86.62 6 GLU B CA 1
ATOM 1107 C C . GLU B 1 6 ? -17.469 24.422 10.102 1 86.62 6 GLU B C 1
ATOM 1109 O O . GLU B 1 6 ? -16.297 24.203 10.414 1 86.62 6 GLU B O 1
ATOM 1114 N N . SER B 1 7 ? -18.453 24.359 10.883 1 90.69 7 SER B N 1
ATOM 1115 C CA . SER B 1 7 ? -18.25 23.891 12.25 1 90.69 7 SER B CA 1
ATOM 1116 C C . SER B 1 7 ? -17.75 22.453 12.281 1 90.69 7 SER B C 1
ATOM 1118 O O . SER B 1 7 ? -16.875 22.109 13.086 1 90.69 7 SER B O 1
ATOM 1120 N N . ASN B 1 8 ? -18.359 21.656 11.453 1 91 8 ASN B N 1
ATOM 1121 C CA . ASN B 1 8 ? -17.938 20.266 11.398 1 91 8 ASN B CA 1
ATOM 1122 C C . ASN B 1 8 ? -16.531 20.125 10.844 1 91 8 ASN B C 1
ATOM 1124 O O . ASN B 1 8 ? -15.758 19.281 11.312 1 91 8 ASN B O 1
ATOM 1128 N N . GLN B 1 9 ? -16.281 20.875 9.891 1 92 9 GLN B N 1
ATOM 1129 C CA . GLN B 1 9 ? -14.914 20.844 9.352 1 92 9 GLN B CA 1
ATOM 1130 C C . GLN B 1 9 ? -13.906 21.297 10.406 1 92 9 GLN B C 1
ATOM 1132 O O . GLN B 1 9 ? -12.797 20.75 10.484 1 92 9 GLN B O 1
ATOM 1137 N N . LYS B 1 10 ? -14.211 22.312 11.062 1 92.88 10 LYS B N 1
ATOM 1138 C CA . LYS B 1 10 ? -13.336 22.781 12.133 1 92.88 10 LYS B CA 1
ATOM 1139 C C . LYS B 1 10 ? -13.109 21.688 13.172 1 92.88 10 LYS B C 1
ATOM 1141 O O . LYS B 1 10 ? -11.992 21.531 13.688 1 92.88 10 LYS B O 1
ATOM 1146 N N . ALA B 1 11 ? -14.148 21.016 13.523 1 95.06 11 ALA B N 1
ATOM 1147 C CA . ALA B 1 11 ? -14.031 19.938 14.492 1 95.06 11 ALA B CA 1
ATOM 1148 C C . ALA B 1 11 ? -13.078 18.859 13.984 1 95.06 11 ALA B C 1
ATOM 1150 O O . ALA B 1 11 ? -12.266 18.328 14.75 1 95.06 11 ALA B O 1
ATOM 1151 N N . LEU B 1 12 ? -13.203 18.547 12.75 1 95.06 12 LEU B N 1
ATOM 1152 C CA . LEU B 1 12 ? -12.312 17.547 12.156 1 95.06 12 LEU B CA 1
ATOM 1153 C C . LEU B 1 12 ? -10.883 18.078 12.102 1 95.06 12 LEU B C 1
ATOM 1155 O O . LEU B 1 12 ? -9.93 17.312 12.266 1 95.06 12 LEU B O 1
ATOM 1159 N N . TYR B 1 13 ? -10.766 19.328 11.812 1 95.88 13 TYR B N 1
ATOM 1160 C CA . TYR B 1 13 ? -9.453 19.969 11.812 1 95.88 13 TYR B CA 1
ATOM 1161 C C . TYR B 1 13 ? -8.773 19.812 13.172 1 95.88 13 TYR B C 1
ATOM 1163 O O . TYR B 1 13 ? -7.582 19.5 13.234 1 95.88 13 TYR B O 1
ATOM 1171 N N . GLU B 1 14 ? -9.445 19.969 14.219 1 96.56 14 GLU B N 1
ATOM 1172 C CA . GLU B 1 14 ? -8.914 19.891 15.578 1 96.56 14 GLU B CA 1
ATOM 1173 C C . GLU B 1 14 ? -8.523 18.453 15.922 1 96.56 14 GLU B C 1
ATOM 1175 O O . GLU B 1 14 ? -7.57 18.234 16.672 1 96.56 14 GLU B O 1
ATOM 1180 N N . VAL B 1 15 ? -9.25 17.547 15.367 1 96.12 15 VAL B N 1
ATOM 1181 C CA . VAL B 1 15 ? -8.898 16.141 15.531 1 96.12 15 VAL B CA 1
ATOM 1182 C C . VAL B 1 15 ? -7.648 15.812 14.711 1 96.12 15 VAL B C 1
ATOM 1184 O O . VAL B 1 15 ? -6.75 15.109 15.18 1 96.12 15 VAL B O 1
ATOM 1187 N N . GLY B 1 16 ? -7.586 16.391 13.555 1 97.62 16 GLY B N 1
ATOM 1188 C CA . GLY B 1 16 ? -6.582 16.016 12.57 1 97.62 16 GLY B CA 1
ATOM 1189 C C . GLY B 1 16 ? -5.223 16.625 12.852 1 97.62 16 GLY B C 1
ATOM 1190 O O . GLY B 1 16 ? -4.191 16.016 12.555 1 97.62 16 GLY B O 1
ATOM 1191 N N . MET B 1 17 ? -5.188 17.75 13.477 1 96.69 17 MET B N 1
ATOM 1192 C CA . MET B 1 17 ? -3.93 18.484 13.602 1 96.69 17 MET B CA 1
ATOM 1193 C C . MET B 1 17 ? -2.953 17.734 14.508 1 96.69 17 MET B C 1
ATOM 1195 O O . MET B 1 17 ? -1.785 17.562 14.148 1 96.69 17 MET B O 1
ATOM 1199 N N . PRO B 1 18 ? -3.359 17.281 15.695 1 97.69 18 PRO B N 1
ATOM 1200 C CA . PRO B 1 18 ? -2.404 16.531 16.516 1 97.69 18 PRO B CA 1
ATOM 1201 C C . PRO B 1 18 ? -1.896 15.273 15.828 1 97.69 18 PRO B C 1
ATOM 1203 O O . PRO B 1 18 ? -0.746 14.875 16.031 1 97.69 18 PRO B O 1
ATOM 1206 N N . ILE B 1 19 ? -2.678 14.641 15.023 1 96.88 19 ILE B N 1
ATOM 1207 C CA . ILE B 1 19 ? -2.275 13.438 14.312 1 96.88 19 ILE B CA 1
ATOM 1208 C C . ILE B 1 19 ? -1.266 13.789 13.219 1 96.88 19 ILE B C 1
ATOM 1210 O O . ILE B 1 19 ? -0.227 13.141 13.094 1 96.88 19 ILE B O 1
ATOM 1214 N N . ARG B 1 20 ? -1.635 14.805 12.477 1 97.38 20 ARG B N 1
ATOM 1215 C CA . ARG B 1 20 ? -0.741 15.281 11.422 1 97.38 20 ARG B CA 1
ATOM 1216 C C . ARG B 1 20 ? 0.642 15.602 11.984 1 97.38 20 ARG B C 1
ATOM 1218 O O . ARG B 1 20 ? 1.656 15.172 11.43 1 97.38 20 ARG B O 1
ATOM 1225 N N . ARG B 1 21 ? 0.691 16.281 13.102 1 97.19 21 ARG B N 1
ATOM 1226 C CA . ARG B 1 21 ? 1.944 16.672 13.742 1 97.19 21 ARG B CA 1
ATOM 1227 C C . ARG B 1 21 ? 2.678 15.438 14.281 1 97.19 21 ARG B C 1
ATOM 1229 O O . ARG B 1 21 ? 3.902 15.352 14.172 1 97.19 21 ARG B O 1
ATOM 1236 N N . ALA B 1 22 ? 1.925 14.523 14.867 1 97.25 22 ALA B N 1
ATOM 1237 C CA . ALA B 1 22 ? 2.541 13.32 15.398 1 97.25 22 ALA B CA 1
ATOM 1238 C C . ALA B 1 22 ? 3.184 12.492 14.289 1 97.25 22 ALA B C 1
ATOM 1240 O O . ALA B 1 22 ? 4.242 11.891 14.492 1 97.25 22 ALA B O 1
ATOM 1241 N N . VAL B 1 23 ? 2.604 12.453 13.18 1 95.69 23 VAL B N 1
ATOM 1242 C CA . VAL B 1 23 ? 3.064 11.602 12.078 1 95.69 23 VAL B CA 1
ATOM 1243 C C . VAL B 1 23 ? 4.164 12.32 11.305 1 95.69 23 VAL B C 1
ATOM 1245 O O . VAL B 1 23 ? 5.23 11.758 11.055 1 95.69 23 VAL B O 1
ATOM 1248 N N . LEU B 1 24 ? 4.004 13.586 10.953 1 95.5 24 LEU B N 1
ATOM 1249 C CA . LEU B 1 24 ? 4.898 14.234 10 1 95.5 24 LEU B CA 1
ATOM 1250 C C . LEU B 1 24 ? 5.945 15.078 10.719 1 95.5 24 LEU B C 1
ATOM 1252 O O . LEU B 1 24 ? 6.953 15.469 10.125 1 95.5 24 LEU B O 1
ATOM 1256 N N . GLY B 1 25 ? 5.742 15.391 12.008 1 95.38 25 GLY B N 1
ATOM 1257 C CA . GLY B 1 25 ? 6.656 16.219 12.789 1 95.38 25 GLY B CA 1
ATOM 1258 C C . GLY B 1 25 ? 6.262 17.688 12.812 1 95.38 25 GLY B C 1
ATOM 1259 O O . GLY B 1 25 ? 5.801 18.219 11.805 1 95.38 25 GLY B O 1
ATOM 1260 N N . ASP B 1 26 ? 6.555 18.297 13.922 1 96 26 ASP B N 1
ATOM 1261 C CA . ASP B 1 26 ? 6.141 19.672 14.148 1 96 26 ASP B CA 1
ATOM 1262 C C . ASP B 1 26 ? 6.82 20.625 13.164 1 96 26 ASP B C 1
ATOM 1264 O O . ASP B 1 26 ? 6.176 21.516 12.602 1 96 26 ASP B O 1
ATOM 1268 N N . ALA B 1 27 ? 8.094 20.453 13.008 1 94.06 27 ALA B N 1
ATOM 1269 C CA . ALA B 1 27 ? 8.844 21.359 12.148 1 94.06 27 ALA B CA 1
ATOM 1270 C C . ALA B 1 27 ? 8.289 21.344 10.727 1 94.06 27 ALA B C 1
ATOM 1272 O O . ALA B 1 27 ? 8.102 22.406 10.117 1 94.06 27 ALA B O 1
ATOM 1273 N N . TYR B 1 28 ? 8.07 20.234 10.258 1 93.38 28 TYR B N 1
ATOM 1274 C CA . TYR B 1 28 ? 7.523 20.109 8.914 1 93.38 28 TYR B CA 1
ATOM 1275 C C . TYR B 1 28 ? 6.152 20.766 8.812 1 93.38 28 TYR B C 1
ATOM 1277 O O . TYR B 1 28 ? 5.879 21.516 7.875 1 93.38 28 TYR B O 1
ATOM 1285 N N . VAL B 1 29 ? 5.223 20.453 9.758 1 95.44 29 VAL B N 1
ATOM 1286 C CA . VAL B 1 29 ? 3.855 20.969 9.727 1 95.44 29 VAL B CA 1
ATOM 1287 C C . VAL B 1 29 ? 3.867 22.484 9.859 1 95.44 29 VAL B C 1
ATOM 1289 O O . VAL B 1 29 ? 3.125 23.188 9.164 1 95.44 29 VAL B O 1
ATOM 1292 N N . ASP B 1 30 ? 4.711 23 10.695 1 94.94 30 ASP B N 1
ATOM 1293 C CA . ASP B 1 30 ? 4.832 24.438 10.852 1 94.94 30 ASP B CA 1
ATOM 1294 C C . ASP B 1 30 ? 5.246 25.094 9.539 1 94.94 30 ASP B C 1
ATOM 1296 O O . ASP B 1 30 ? 4.699 26.141 9.156 1 94.94 30 ASP B O 1
ATOM 1300 N N . ASN B 1 31 ? 6.23 24.531 8.914 1 92.5 31 ASN B N 1
ATOM 1301 C CA . ASN B 1 31 ? 6.684 25.062 7.633 1 92.5 31 ASN B CA 1
ATOM 1302 C C . ASN B 1 31 ? 5.578 25 6.582 1 92.5 31 ASN B C 1
ATOM 1304 O O . ASN B 1 31 ? 5.406 25.953 5.809 1 92.5 31 ASN B O 1
ATOM 1308 N N . ALA B 1 32 ? 4.91 23.906 6.547 1 90.81 32 ALA B N 1
ATOM 1309 C CA . ALA B 1 32 ? 3.809 23.75 5.602 1 90.81 32 ALA B CA 1
ATOM 1310 C C . ALA B 1 32 ? 2.73 24.797 5.84 1 90.81 32 ALA B C 1
ATOM 1312 O O . ALA B 1 32 ? 2.211 25.391 4.891 1 90.81 32 ALA B O 1
ATOM 1313 N N . LEU B 1 33 ? 2.379 25.016 7.066 1 91.38 33 LEU B N 1
ATOM 1314 C CA . LEU B 1 33 ? 1.348 26 7.418 1 91.38 33 LEU B CA 1
ATOM 1315 C C . LEU B 1 33 ? 1.816 27.422 7.121 1 91.38 33 LEU B C 1
ATOM 1317 O O . LEU B 1 33 ? 1.025 28.25 6.695 1 91.38 33 LEU B O 1
ATOM 1321 N N . ALA B 1 34 ? 3.021 27.672 7.32 1 88.31 34 ALA B N 1
ATOM 1322 C CA . ALA B 1 34 ? 3.578 28.984 7.027 1 88.31 34 ALA B CA 1
ATOM 1323 C C . ALA B 1 34 ? 3.547 29.266 5.527 1 88.31 34 ALA B C 1
ATOM 1325 O O . ALA B 1 34 ? 3.246 30.391 5.109 1 88.31 34 ALA B O 1
ATOM 1326 N N . LYS B 1 35 ? 3.879 28.328 4.766 1 84.12 35 LYS B N 1
ATOM 1327 C CA . LYS B 1 35 ? 3.863 28.469 3.312 1 84.12 35 LYS B CA 1
ATOM 1328 C C . LYS B 1 35 ? 2.436 28.578 2.787 1 84.12 35 LYS B C 1
ATOM 1330 O O . LYS B 1 35 ? 2.209 29.125 1.705 1 84.12 35 LYS B O 1
ATOM 1335 N N . GLY B 1 36 ? 1.64 28.031 3.557 1 78.31 36 GLY B N 1
ATOM 1336 C CA . GLY B 1 36 ? 0.231 28.078 3.201 1 78.31 36 GLY B CA 1
ATOM 1337 C C . GLY B 1 36 ? -0.484 29.281 3.787 1 78.31 36 GLY B C 1
ATOM 1338 O O . GLY B 1 36 ? -1.662 29.203 4.141 1 78.31 36 GLY B O 1
ATOM 1339 N N . SER B 1 37 ? 0.182 30.312 3.875 1 81.38 37 SER B N 1
ATOM 1340 C CA . SER B 1 37 ? -0.351 31.438 4.625 1 81.38 37 SER B CA 1
ATOM 1341 C C . SER B 1 37 ? -1.268 32.312 3.76 1 81.38 37 SER B C 1
ATOM 1343 O O . SER B 1 37 ? -2.049 33.094 4.277 1 81.38 37 SER B O 1
ATOM 1345 N N . THR B 1 38 ? -1.244 32.125 2.529 1 87.31 38 THR B N 1
ATOM 1346 C CA . THR B 1 38 ? -2.221 32.812 1.694 1 87.31 38 THR B CA 1
ATOM 1347 C C . THR B 1 38 ? -3.607 32.188 1.858 1 87.31 38 THR B C 1
ATOM 1349 O O . THR B 1 38 ? -3.732 31.031 2.277 1 87.31 38 THR B O 1
ATOM 1352 N N . GLU B 1 39 ? -4.605 32.938 1.492 1 84.81 39 GLU B N 1
ATOM 1353 C CA . GLU B 1 39 ? -5.969 32.406 1.573 1 84.81 39 GLU B CA 1
ATOM 1354 C C . GLU B 1 39 ? -6.125 31.141 0.721 1 84.81 39 GLU B C 1
ATOM 1356 O O . GLU B 1 39 ? -6.75 30.172 1.15 1 84.81 39 GLU B O 1
ATOM 1361 N N . PHE B 1 40 ? -5.586 31.234 -0.457 1 86.75 40 PHE B N 1
ATOM 1362 C CA . PHE B 1 40 ? -5.645 30.109 -1.384 1 86.75 40 PHE B CA 1
ATOM 1363 C C . PHE B 1 40 ? -5 28.875 -0.774 1 86.75 40 PHE B C 1
ATOM 1365 O O . PHE B 1 40 ? -5.602 27.797 -0.758 1 86.75 40 PHE B O 1
ATOM 1372 N N . ALA B 1 41 ? -3.855 29.047 -0.203 1 85.5 41 ALA B N 1
ATOM 1373 C CA . ALA B 1 41 ? -3.107 27.922 0.349 1 85.5 41 ALA B CA 1
ATOM 1374 C C . ALA B 1 41 ? -3.725 27.438 1.658 1 85.5 41 ALA B C 1
ATOM 1376 O O . ALA B 1 41 ? -3.697 26.234 1.962 1 85.5 41 ALA B O 1
ATOM 1377 N N . ARG B 1 42 ? -4.266 28.312 2.293 1 88.44 42 ARG B N 1
ATOM 1378 C CA . ARG B 1 42 ? -4.867 27.984 3.582 1 88.44 42 ARG B CA 1
ATOM 1379 C C . ARG B 1 42 ? -6.047 27.047 3.412 1 88.44 42 ARG B C 1
ATOM 1381 O O . ARG B 1 42 ? -6.254 26.141 4.23 1 88.44 42 ARG B O 1
ATOM 1388 N N . ALA B 1 43 ? -6.812 27.328 2.453 1 87.12 43 ALA B N 1
ATOM 1389 C CA . ALA B 1 43 ? -7.969 26.469 2.209 1 87.12 43 ALA B CA 1
ATOM 1390 C C . ALA B 1 43 ? -7.547 25.016 2.037 1 87.12 43 ALA B C 1
ATOM 1392 O O . ALA B 1 43 ? -8.211 24.109 2.545 1 87.12 43 ALA B O 1
ATOM 1393 N N . MET B 1 44 ? -6.504 24.812 1.306 1 89.94 44 MET B N 1
ATOM 1394 C CA . MET B 1 44 ? -6.02 23.453 1.072 1 89.94 44 MET B CA 1
ATOM 1395 C C . MET B 1 44 ? -5.473 22.844 2.357 1 89.94 44 MET B C 1
ATOM 1397 O O . MET B 1 44 ? -5.684 21.656 2.627 1 89.94 44 MET B O 1
ATOM 1401 N N . GLN B 1 45 ? -4.758 23.578 3.074 1 90.88 45 GLN B N 1
ATOM 1402 C CA . GLN B 1 45 ? -4.242 23.094 4.352 1 90.88 45 GLN B CA 1
ATOM 1403 C C . GLN B 1 45 ? -5.379 22.672 5.277 1 90.88 45 GLN B C 1
ATOM 1405 O O . GLN B 1 45 ? -5.309 21.625 5.922 1 90.88 45 GLN B O 1
ATOM 1410 N N . GLU B 1 46 ? -6.371 23.469 5.328 1 90.75 46 GLU B N 1
ATOM 1411 C CA . GLU B 1 46 ? -7.523 23.172 6.172 1 90.75 46 GLU B CA 1
ATOM 1412 C C . GLU B 1 46 ? -8.242 21.922 5.699 1 90.75 46 GLU B C 1
ATOM 1414 O O . GLU B 1 46 ? -8.641 21.078 6.512 1 90.75 46 GLU B O 1
ATOM 1419 N N . PHE B 1 47 ? -8.414 21.906 4.453 1 91.5 47 PHE B N 1
ATOM 1420 C CA . PHE B 1 47 ? -9.055 20.734 3.852 1 91.5 47 PHE B CA 1
ATOM 1421 C C . PHE B 1 47 ? -8.281 19.469 4.168 1 91.5 47 PHE B C 1
ATOM 1423 O O . PHE B 1 47 ? -8.852 18.484 4.668 1 91.5 47 PHE B O 1
ATOM 1430 N N . THR B 1 48 ? -7.008 19.484 3.91 1 94.25 48 THR B N 1
ATOM 1431 C CA . THR B 1 48 ? -6.141 18.328 4.102 1 94.25 48 THR B CA 1
ATOM 1432 C C . THR B 1 48 ? -6.121 17.906 5.566 1 94.25 48 THR B C 1
ATOM 1434 O O . THR B 1 48 ? -6.285 16.719 5.875 1 94.25 48 THR B O 1
ATOM 1437 N N . THR B 1 49 ? -5.957 18.828 6.422 1 95.38 49 THR B N 1
ATOM 1438 C CA . THR B 1 49 ? -5.867 18.516 7.844 1 95.38 49 THR B CA 1
ATOM 1439 C C . THR B 1 49 ? -7.184 17.922 8.344 1 95.38 49 THR B C 1
ATOM 1441 O O . THR B 1 49 ? -7.184 16.922 9.07 1 95.38 49 THR B O 1
ATOM 1444 N N . ALA B 1 50 ? -8.242 18.484 7.934 1 95.56 50 ALA B N 1
ATOM 1445 C CA . ALA B 1 50 ? -9.547 18.047 8.406 1 95.56 50 ALA B CA 1
ATOM 1446 C C . ALA B 1 50 ? -9.914 16.672 7.82 1 95.56 50 ALA B C 1
ATOM 1448 O O . ALA B 1 50 ? -10.273 15.758 8.555 1 95.56 50 ALA B O 1
ATOM 1449 N N . PHE B 1 51 ? -9.758 16.516 6.59 1 94.69 51 PHE B N 1
ATOM 1450 C CA . PHE B 1 51 ? -10.359 15.352 5.945 1 94.69 51 PHE B CA 1
ATOM 1451 C C . PHE B 1 51 ? -9.344 14.227 5.801 1 94.69 51 PHE B C 1
ATOM 1453 O O . PHE B 1 51 ? -9.688 13.055 5.957 1 94.69 51 PHE B O 1
ATOM 1460 N N . CYS B 1 52 ? -8.133 14.531 5.496 1 96.12 52 CYS B N 1
ATOM 1461 C CA . CYS B 1 52 ? -7.125 13.477 5.422 1 96.12 52 CYS B CA 1
ATOM 1462 C C . CYS B 1 52 ? -6.727 13.008 6.816 1 96.12 52 CYS B C 1
ATOM 1464 O O . CYS B 1 52 ? -6.867 11.828 7.141 1 96.12 52 CYS B O 1
ATOM 1466 N N . TRP B 1 53 ? -6.348 13.922 7.605 1 96.81 53 TRP B N 1
ATOM 1467 C CA . TRP B 1 53 ? -5.809 13.57 8.914 1 96.81 53 TRP B CA 1
ATOM 1468 C C . TRP B 1 53 ? -6.93 13.375 9.93 1 96.81 53 TRP B C 1
ATOM 1470 O O . TRP B 1 53 ? -6.898 12.43 10.727 1 96.81 53 TRP B O 1
ATOM 1480 N N . GLY B 1 54 ? -7.879 14.227 9.945 1 97.06 54 GLY B N 1
ATOM 1481 C CA . GLY B 1 54 ? -8.969 14.133 10.906 1 97.06 54 GLY B CA 1
ATOM 1482 C C . GLY B 1 54 ? -9.961 13.039 10.578 1 97.06 54 GLY B C 1
ATOM 1483 O O . GLY B 1 54 ? -10.289 12.219 11.438 1 97.06 54 GLY B O 1
ATOM 1484 N N . ALA B 1 55 ? -10.414 12.984 9.383 1 95.38 55 ALA B N 1
ATOM 1485 C CA . ALA B 1 55 ? -11.5 12.078 9.031 1 95.38 55 ALA B CA 1
ATOM 1486 C C . ALA B 1 55 ? -10.969 10.68 8.727 1 95.38 55 ALA B C 1
ATOM 1488 O O . ALA B 1 55 ? -11.648 9.68 8.969 1 95.38 55 ALA B O 1
ATOM 1489 N N . VAL B 1 56 ? -9.805 10.555 8.242 1 96.5 56 VAL B N 1
ATOM 1490 C CA . VAL B 1 56 ? -9.375 9.25 7.75 1 96.5 56 VAL B CA 1
ATOM 1491 C C . VAL B 1 56 ? -8.32 8.672 8.695 1 96.5 56 VAL B C 1
ATOM 1493 O O . VAL B 1 56 ? -8.469 7.551 9.18 1 96.5 56 VAL B O 1
ATOM 1496 N N . TRP B 1 57 ? -7.254 9.367 9 1 96.81 57 TRP B N 1
ATOM 1497 C CA . TRP B 1 57 ? -6.156 8.844 9.805 1 96.81 57 TRP B CA 1
ATOM 1498 C C . TRP B 1 57 ? -6.605 8.586 11.234 1 96.81 57 TRP B C 1
ATOM 1500 O O . TRP B 1 57 ? -5.918 7.902 11.992 1 96.81 57 TRP B O 1
ATOM 1510 N N . ASP B 1 58 ? -7.715 9.133 11.609 1 95.81 58 ASP B N 1
ATOM 1511 C CA . ASP B 1 58 ? -8.242 8.938 12.961 1 95.81 58 ASP B CA 1
ATOM 1512 C C . ASP B 1 58 ? -9.242 7.785 13 1 95.81 58 ASP B C 1
ATOM 1514 O O . ASP B 1 58 ? -9.75 7.43 14.062 1 95.81 58 ASP B O 1
ATOM 1518 N N . ARG B 1 59 ? -9.594 7.211 11.914 1 95.56 59 ARG B N 1
ATOM 1519 C CA . ARG B 1 59 ? -10.539 6.098 11.867 1 95.56 59 ARG B CA 1
ATOM 1520 C C . ARG B 1 59 ? -9.953 4.852 12.516 1 95.56 59 ARG B C 1
ATOM 1522 O O . ARG B 1 59 ? -8.75 4.605 12.43 1 95.56 59 ARG B O 1
ATOM 1529 N N . PRO B 1 60 ? -10.859 4.102 13.07 1 95.75 60 PRO B N 1
ATOM 1530 C CA . PRO B 1 60 ? -10.398 2.811 13.594 1 95.75 60 PRO B CA 1
ATOM 1531 C C . PRO B 1 60 ? -10.18 1.772 12.492 1 95.75 60 PRO B C 1
ATOM 1533 O O . PRO B 1 60 ? -10.461 2.041 11.32 1 95.75 60 PRO B O 1
ATOM 1536 N N . GLY B 1 61 ? -9.617 0.581 12.836 1 95 61 GLY B N 1
ATOM 1537 C CA . GLY B 1 61 ? -9.508 -0.529 11.906 1 95 61 GLY B CA 1
ATOM 1538 C C . GLY B 1 61 ? -8.086 -0.776 11.438 1 95 61 GLY B C 1
ATOM 1539 O O . GLY B 1 61 ? -7.727 -1.903 11.086 1 95 61 GLY B O 1
ATOM 1540 N N . LEU B 1 62 ? -7.324 0.265 11.234 1 96.88 62 LEU B N 1
ATOM 1541 C CA . LEU B 1 62 ? -5.891 0.192 10.969 1 96.88 62 LEU B CA 1
ATOM 1542 C C . LEU B 1 62 ? -5.105 0.989 12 1 96.88 62 LEU B C 1
ATOM 1544 O O . LEU B 1 62 ? -5.516 2.084 12.398 1 96.88 62 LEU B O 1
ATOM 1548 N N . ASP B 1 63 ? -4.008 0.441 12.414 1 97.44 63 ASP B N 1
ATOM 1549 C CA . ASP B 1 63 ? -3.133 1.258 13.25 1 97.44 63 ASP B CA 1
ATOM 1550 C C . ASP B 1 63 ? -2.246 2.162 12.398 1 97.44 63 ASP B C 1
ATOM 1552 O O . ASP B 1 63 ? -2.27 2.086 11.172 1 97.44 63 ASP B O 1
ATOM 1556 N N . ARG B 1 64 ? -1.507 3.057 13.023 1 97 64 ARG B N 1
ATOM 1557 C CA . ARG B 1 64 ? -0.722 4.066 12.32 1 97 64 ARG B CA 1
ATOM 1558 C C . ARG B 1 64 ? 0.36 3.418 11.469 1 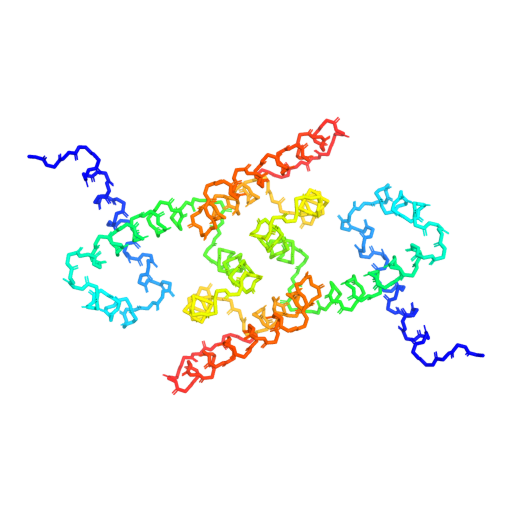97 64 ARG B C 1
ATOM 1560 O O . ARG B 1 64 ? 0.679 3.91 10.383 1 97 64 ARG B O 1
ATOM 1567 N N . LYS B 1 65 ? 0.991 2.396 11.984 1 97.75 65 LYS B N 1
ATOM 1568 C CA . LYS B 1 65 ? 2.025 1.7 11.227 1 97.75 65 LYS B CA 1
ATOM 1569 C C . LYS B 1 65 ? 1.451 1.09 9.953 1 97.75 65 LYS B C 1
ATOM 1571 O O . LYS B 1 65 ? 2.033 1.231 8.875 1 97.75 65 LYS B O 1
ATOM 1576 N N . GLN B 1 66 ? 0.301 0.486 10.047 1 97.81 66 GLN B N 1
ATOM 1577 C CA . GLN B 1 66 ? -0.382 -0.075 8.891 1 97.81 66 GLN B CA 1
ATOM 1578 C C . GLN B 1 66 ? -0.73 1.014 7.875 1 97.81 66 GLN B C 1
ATOM 1580 O O . GLN B 1 66 ? -0.534 0.834 6.672 1 97.81 66 GLN B O 1
ATOM 1585 N N . ARG B 1 67 ? -1.267 2.088 8.383 1 98.44 67 ARG B N 1
ATOM 1586 C CA . ARG B 1 67 ? -1.615 3.193 7.5 1 98.44 67 ARG B CA 1
ATOM 1587 C C . ARG B 1 67 ? -0.385 3.717 6.766 1 98.44 67 ARG B C 1
ATOM 1589 O O . ARG B 1 67 ? -0.468 4.09 5.594 1 98.44 67 ARG B O 1
ATOM 1596 N N . SER B 1 68 ? 0.716 3.74 7.426 1 98.56 68 SER B N 1
ATOM 1597 C CA . SER B 1 68 ? 1.952 4.176 6.785 1 98.56 68 SER B CA 1
ATOM 1598 C C . SER B 1 68 ? 2.387 3.201 5.695 1 98.56 68 SER B C 1
ATOM 1600 O O . SER B 1 68 ? 2.83 3.617 4.625 1 98.56 68 SER B O 1
ATOM 1602 N N . LEU B 1 69 ? 2.303 1.884 5.98 1 98.19 69 LEU B N 1
ATOM 1603 C CA . LEU B 1 69 ? 2.658 0.886 4.98 1 98.19 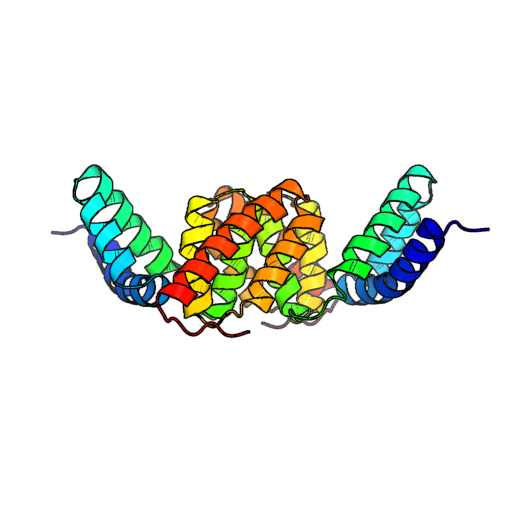69 LEU B CA 1
ATOM 1604 C C . LEU B 1 69 ? 1.831 1.072 3.711 1 98.19 69 LEU B C 1
ATOM 1606 O O . LEU B 1 69 ? 2.375 1.069 2.604 1 98.19 69 LEU B O 1
ATOM 1610 N N . ILE B 1 70 ? 0.534 1.284 3.891 1 97.81 70 ILE B N 1
ATOM 1611 C CA . ILE B 1 70 ? -0.378 1.399 2.76 1 97.81 70 ILE B CA 1
ATOM 1612 C C . ILE B 1 70 ? -0.116 2.707 2.016 1 97.81 70 ILE B C 1
ATOM 1614 O O . ILE B 1 70 ? -0.103 2.736 0.783 1 97.81 70 ILE B O 1
ATOM 1618 N N . ASN B 1 71 ? 0.142 3.779 2.756 1 98.19 71 ASN B N 1
ATOM 1619 C CA . ASN B 1 71 ? 0.411 5.078 2.148 1 98.19 71 ASN B CA 1
ATOM 1620 C C . ASN B 1 71 ? 1.686 5.051 1.309 1 98.19 71 ASN B C 1
ATOM 1622 O O . ASN B 1 71 ? 1.691 5.512 0.166 1 98.19 71 ASN B O 1
ATOM 1626 N N . LEU B 1 72 ? 2.789 4.488 1.885 1 98.69 72 LEU B N 1
ATOM 1627 C CA . LEU B 1 72 ? 4.039 4.402 1.135 1 98.69 72 LEU B CA 1
ATOM 1628 C C . LEU B 1 72 ? 3.842 3.615 -0.156 1 98.69 72 LEU B C 1
ATOM 1630 O O . LEU B 1 72 ? 4.375 3.988 -1.203 1 98.69 72 LEU B O 1
ATOM 1634 N N . SER B 1 73 ? 3.086 2.613 -0.037 1 98.44 73 SER B N 1
ATOM 1635 C CA . SER B 1 73 ? 2.857 1.739 -1.183 1 98.44 73 SER B CA 1
ATOM 1636 C C . SER B 1 73 ? 2.127 2.475 -2.303 1 98.44 73 SER B C 1
ATOM 1638 O O . SER B 1 73 ? 2.557 2.443 -3.457 1 98.44 73 SER B O 1
ATOM 1640 N N . MET B 1 74 ? 1.007 3.117 -1.987 1 98.06 74 MET B N 1
ATOM 1641 C CA . MET B 1 74 ? 0.238 3.768 -3.045 1 98.06 74 MET B CA 1
ATOM 1642 C C . MET B 1 74 ? 0.998 4.961 -3.615 1 98.06 74 MET B C 1
ATOM 1644 O O . MET B 1 74 ? 0.947 5.215 -4.82 1 98.06 74 MET B O 1
ATOM 1648 N N . LEU B 1 75 ? 1.729 5.715 -2.832 1 98.56 75 LEU B N 1
ATOM 1649 C CA . LEU B 1 75 ? 2.477 6.875 -3.305 1 98.56 75 LEU B CA 1
ATOM 1650 C C . LEU B 1 75 ? 3.621 6.449 -4.219 1 98.56 75 LEU B C 1
ATOM 1652 O O . LEU B 1 75 ? 3.857 7.07 -5.254 1 98.56 75 LEU B O 1
ATOM 1656 N N . ALA B 1 76 ? 4.324 5.41 -3.818 1 98.5 76 ALA B N 1
ATOM 1657 C CA . ALA B 1 76 ? 5.391 4.879 -4.66 1 98.5 76 ALA B CA 1
ATOM 1658 C C . ALA B 1 76 ? 4.84 4.348 -5.98 1 98.5 76 ALA B C 1
ATOM 1660 O O . ALA B 1 76 ? 5.395 4.625 -7.047 1 98.5 76 ALA B O 1
ATOM 1661 N N . ALA B 1 77 ? 3.801 3.646 -5.875 1 98.44 77 ALA B N 1
ATOM 1662 C CA . ALA B 1 77 ? 3.215 3.02 -7.055 1 98.44 77 ALA B CA 1
ATOM 1663 C C . ALA B 1 77 ? 2.736 4.07 -8.055 1 98.44 77 ALA B C 1
ATOM 1665 O O . ALA B 1 77 ? 2.771 3.846 -9.266 1 98.44 77 ALA B O 1
ATOM 1666 N N . THR B 1 78 ? 2.291 5.195 -7.582 1 98 78 THR B N 1
ATOM 1667 C CA . THR B 1 78 ? 1.696 6.207 -8.445 1 98 78 THR B CA 1
ATOM 1668 C C . THR B 1 78 ? 2.695 7.324 -8.734 1 98 78 THR B C 1
ATOM 1670 O O . THR B 1 78 ? 2.346 8.328 -9.359 1 98 78 THR B O 1
ATOM 1673 N N . GLY B 1 79 ? 3.889 7.227 -8.242 1 97.56 79 GLY B N 1
ATOM 1674 C CA . GLY B 1 79 ? 4.965 8.148 -8.578 1 97.56 79 GLY B CA 1
ATOM 1675 C C . GLY B 1 79 ? 4.809 9.508 -7.934 1 97.56 79 GLY B C 1
ATOM 1676 O O . GLY B 1 79 ? 5.215 10.523 -8.508 1 97.56 79 GLY B O 1
ATOM 1677 N N . LYS B 1 80 ? 4.098 9.547 -6.852 1 97.69 80 LYS B N 1
ATOM 1678 C CA . LYS B 1 80 ? 4.012 10.781 -6.078 1 97.69 80 LYS B CA 1
ATOM 1679 C C . LYS B 1 80 ? 5.234 10.961 -5.184 1 97.69 80 LYS B C 1
ATOM 1681 O O . LYS B 1 80 ? 5.117 10.961 -3.955 1 97.69 80 LYS B O 1
ATOM 1686 N N . ILE B 1 81 ? 6.336 11.359 -5.746 1 97.62 81 ILE B N 1
ATOM 1687 C CA . ILE B 1 81 ? 7.656 11.211 -5.137 1 97.62 81 ILE B CA 1
ATOM 1688 C C . ILE B 1 81 ? 7.824 12.227 -4.016 1 97.62 81 ILE B C 1
ATOM 1690 O O . ILE B 1 81 ? 8.398 11.922 -2.967 1 97.62 81 ILE B O 1
ATOM 1694 N N . HIS B 1 82 ? 7.352 13.445 -4.223 1 96.75 82 HIS B N 1
ATOM 1695 C CA . HIS B 1 82 ? 7.434 14.43 -3.148 1 96.75 82 HIS B CA 1
ATOM 1696 C C . HIS B 1 82 ? 6.668 13.969 -1.914 1 96.75 82 HIS B C 1
ATOM 1698 O O . HIS B 1 82 ? 7.195 14.008 -0.799 1 96.75 82 HIS B O 1
ATOM 1704 N N . GLU B 1 83 ? 5.43 13.539 -2.129 1 97.62 83 GLU B N 1
ATOM 1705 C CA . GLU B 1 83 ? 4.609 13.039 -1.03 1 97.62 83 GLU B CA 1
ATOM 1706 C C . GLU B 1 83 ? 5.207 11.773 -0.423 1 97.62 83 GLU B C 1
ATOM 1708 O O . GLU B 1 83 ? 5.129 11.562 0.79 1 97.62 83 GLU B O 1
ATOM 1713 N N . LEU B 1 84 ? 5.781 10.914 -1.25 1 98.56 84 LEU B N 1
ATOM 1714 C CA . LEU B 1 84 ? 6.453 9.719 -0.752 1 98.56 84 LEU B CA 1
ATOM 1715 C C . LEU B 1 84 ? 7.559 10.086 0.231 1 98.56 84 LEU B C 1
ATOM 1717 O O . LEU B 1 84 ? 7.676 9.484 1.297 1 98.56 84 LEU B O 1
ATOM 1721 N N . ALA B 1 85 ? 8.336 11.07 -0.096 1 97.88 85 ALA B N 1
ATOM 1722 C CA . ALA B 1 85 ? 9.414 11.508 0.789 1 97.88 85 ALA B CA 1
ATOM 1723 C C . ALA B 1 85 ? 8.859 11.984 2.129 1 97.88 85 ALA B C 1
ATOM 1725 O O . ALA B 1 85 ? 9.352 11.594 3.188 1 97.88 85 ALA B O 1
ATOM 1726 N N . VAL B 1 86 ? 7.836 12.758 2.143 1 97.5 86 VAL B N 1
ATOM 1727 C CA . VAL B 1 86 ? 7.215 13.297 3.35 1 97.5 86 VAL B CA 1
ATOM 1728 C C . VAL B 1 86 ? 6.707 12.148 4.223 1 97.5 86 VAL B C 1
ATOM 1730 O O . VAL B 1 86 ? 6.973 12.117 5.426 1 97.5 86 VAL B O 1
ATOM 1733 N N . HIS B 1 87 ? 6.043 11.219 3.617 1 98.62 87 HIS B N 1
ATOM 1734 C CA . HIS B 1 87 ? 5.402 10.148 4.367 1 98.62 87 HIS B CA 1
ATOM 1735 C C . HIS B 1 87 ? 6.414 9.078 4.762 1 98.62 87 HIS B C 1
ATOM 1737 O O . HIS B 1 87 ? 6.125 8.219 5.602 1 98.62 87 HIS B O 1
ATOM 1743 N N . THR B 1 88 ? 7.594 9.031 4.148 1 98.69 88 THR B N 1
ATOM 1744 C CA . THR B 1 88 ? 8.664 8.172 4.645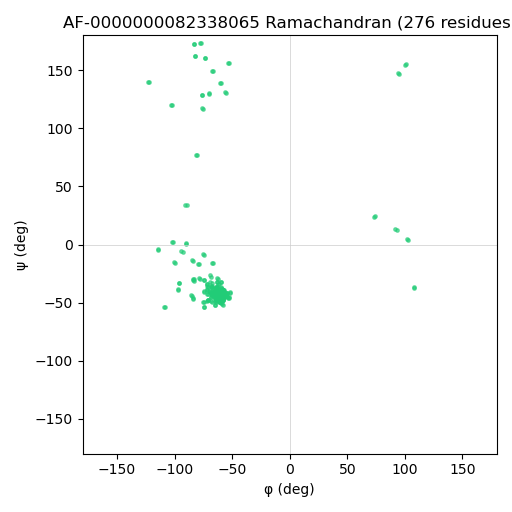 1 98.69 88 THR B CA 1
ATOM 1745 C C . THR B 1 88 ? 9.055 8.562 6.066 1 98.69 88 THR B C 1
ATOM 1747 O O . THR B 1 88 ? 9.172 7.695 6.941 1 98.69 88 THR B O 1
ATOM 1750 N N . ARG B 1 89 ? 9.258 9.812 6.301 1 97.81 89 ARG B N 1
ATOM 1751 C CA . ARG B 1 89 ? 9.531 10.273 7.664 1 97.81 89 ARG B CA 1
ATOM 1752 C C . ARG B 1 89 ? 8.391 9.891 8.602 1 97.81 89 ARG B C 1
ATOM 1754 O O . ARG B 1 89 ? 8.633 9.445 9.727 1 97.81 89 ARG B O 1
ATOM 1761 N N . GLY B 1 90 ? 7.148 10.164 8.156 1 98 90 GLY B N 1
ATOM 1762 C CA . GLY B 1 90 ? 5.98 9.781 8.938 1 98 90 GLY B CA 1
ATOM 1763 C C . GLY B 1 90 ? 5.953 8.305 9.289 1 98 90 GLY B C 1
ATOM 1764 O O . GLY B 1 90 ? 5.578 7.93 10.398 1 98 90 GLY B O 1
ATOM 1765 N N . ALA B 1 91 ? 6.328 7.484 8.305 1 98.69 91 ALA B N 1
ATOM 1766 C CA . ALA B 1 91 ? 6.355 6.039 8.516 1 98.69 91 ALA B CA 1
ATOM 1767 C C . ALA B 1 91 ? 7.359 5.66 9.594 1 98.69 91 ALA B C 1
ATOM 1769 O O . ALA B 1 91 ? 7.066 4.836 10.461 1 98.69 91 ALA B O 1
ATOM 1770 N N . VAL B 1 92 ? 8.531 6.219 9.539 1 98.31 92 VAL B N 1
ATOM 1771 C CA . VAL B 1 92 ? 9.547 5.98 10.562 1 98.31 92 VAL B CA 1
ATOM 1772 C C . VAL B 1 92 ? 9.016 6.414 11.93 1 98.31 92 VAL B C 1
ATOM 1774 O O . VAL B 1 92 ? 9.141 5.68 12.906 1 98.31 92 VAL B O 1
ATOM 1777 N N . ASN B 1 93 ? 8.336 7.543 12.008 1 97.69 93 ASN B N 1
ATOM 1778 C CA . ASN B 1 93 ? 7.75 8.039 13.25 1 97.69 93 ASN B CA 1
ATOM 1779 C C . ASN B 1 93 ? 6.688 7.086 13.789 1 97.69 93 ASN B C 1
ATOM 1781 O O . ASN B 1 93 ? 6.496 6.98 15 1 97.69 93 ASN B O 1
ATOM 1785 N N . ASN B 1 94 ? 6.062 6.391 12.883 1 97.94 94 ASN B N 1
ATOM 1786 C CA . ASN B 1 94 ? 5.004 5.461 13.266 1 97.94 94 ASN B CA 1
ATOM 1787 C C . ASN B 1 94 ? 5.559 4.062 13.539 1 97.94 94 ASN B C 1
ATOM 1789 O O . ASN B 1 94 ? 4.793 3.125 13.766 1 97.94 94 ASN B O 1
ATOM 1793 N N . GLY B 1 95 ? 6.875 3.861 13.422 1 97.56 95 GLY B N 1
ATOM 1794 C CA . GLY B 1 95 ? 7.488 2.613 13.844 1 97.56 95 GLY B CA 1
ATOM 1795 C C . GLY B 1 95 ? 7.824 1.69 12.688 1 97.56 95 GLY B C 1
ATOM 1796 O O . GLY B 1 95 ? 8.203 0.537 12.898 1 97.56 95 GLY B O 1
ATOM 1797 N N . VAL B 1 96 ? 7.621 2.117 11.492 1 98.12 96 VAL B N 1
ATOM 1798 C CA . VAL B 1 96 ? 8.031 1.313 10.344 1 98.12 96 VAL B CA 1
ATOM 1799 C C . VAL B 1 96 ? 9.555 1.288 10.25 1 98.12 96 VAL B C 1
ATOM 1801 O O . VAL B 1 96 ? 10.203 2.336 10.297 1 98.12 96 VAL B O 1
ATOM 1804 N N . SER B 1 97 ? 10.117 0.107 10.117 1 98.31 97 SER B N 1
ATOM 1805 C CA . SER B 1 97 ? 11.57 -0.03 10.094 1 98.31 97 SER B CA 1
ATOM 1806 C C . SER B 1 97 ? 12.125 0.254 8.711 1 98.31 97 SER B C 1
ATOM 1808 O O . SER B 1 97 ? 11.398 0.215 7.719 1 98.31 97 SER B O 1
ATOM 1810 N N . ALA B 1 98 ? 13.461 0.528 8.641 1 97.75 98 ALA B N 1
ATOM 1811 C CA . ALA B 1 98 ? 14.133 0.707 7.355 1 97.75 98 ALA B CA 1
ATOM 1812 C C . ALA B 1 98 ? 14 -0.538 6.484 1 97.75 98 ALA B C 1
ATOM 1814 O O . ALA B 1 98 ? 13.836 -0.436 5.266 1 97.75 98 ALA B O 1
ATOM 1815 N N . THR B 1 99 ? 14.086 -1.671 7.148 1 98.19 99 THR B N 1
ATOM 1816 C CA . THR B 1 99 ? 13.938 -2.93 6.422 1 98.19 99 THR B CA 1
ATOM 1817 C C . THR B 1 99 ? 12.547 -3.047 5.816 1 98.19 99 THR B C 1
ATOM 1819 O O . THR B 1 99 ? 12.398 -3.434 4.652 1 98.19 99 THR B O 1
ATOM 1822 N N . GLU B 1 100 ? 11.547 -2.723 6.559 1 98.31 100 GLU B N 1
ATOM 1823 C CA . GLU B 1 100 ? 10.188 -2.768 6.023 1 98.31 100 GLU B CA 1
ATOM 1824 C C . GLU B 1 100 ? 10.023 -1.816 4.84 1 98.31 100 GLU B C 1
ATOM 1826 O O . GLU B 1 100 ? 9.414 -2.17 3.832 1 98.31 100 GLU B O 1
ATOM 1831 N N . ILE B 1 101 ? 10.531 -0.646 4.961 1 98.62 101 ILE B N 1
ATOM 1832 C CA . ILE B 1 101 ? 10.469 0.324 3.875 1 98.62 101 ILE B CA 1
ATOM 1833 C C . ILE B 1 101 ? 11.156 -0.241 2.635 1 98.62 101 ILE B C 1
ATOM 1835 O O . ILE B 1 101 ? 10.602 -0.192 1.533 1 98.62 101 ILE B O 1
ATOM 1839 N N . ARG B 1 102 ? 12.344 -0.762 2.803 1 97.81 102 ARG B N 1
ATOM 1840 C CA . ARG B 1 102 ? 13.086 -1.35 1.688 1 97.81 102 ARG B CA 1
ATOM 1841 C C . ARG B 1 102 ? 12.266 -2.441 1.007 1 97.81 102 ARG B C 1
ATOM 1843 O O . ARG B 1 102 ? 12.195 -2.496 -0.223 1 97.81 102 ARG B O 1
ATOM 1850 N N . GLU B 1 103 ? 11.672 -3.23 1.762 1 98.25 103 GLU B N 1
ATOM 1851 C CA . GLU B 1 103 ? 10.938 -4.355 1.196 1 98.25 103 GLU B CA 1
ATOM 1852 C C . GLU B 1 103 ? 9.664 -3.889 0.497 1 98.25 103 GLU B C 1
ATOM 1854 O O . GLU B 1 103 ? 9.227 -4.496 -0.482 1 98.25 103 GLU B O 1
ATOM 1859 N N . ILE B 1 104 ? 9 -2.824 0.998 1 98.5 104 ILE B N 1
ATOM 1860 C CA . ILE B 1 104 ? 7.922 -2.203 0.233 1 98.5 104 ILE B CA 1
ATOM 1861 C C . ILE B 1 104 ? 8.422 -1.851 -1.166 1 98.5 104 ILE B C 1
ATOM 1863 O O . ILE B 1 104 ? 7.766 -2.158 -2.164 1 98.5 104 ILE B O 1
ATOM 1867 N N . LEU B 1 105 ? 9.57 -1.267 -1.285 1 98.12 105 LEU B N 1
ATOM 1868 C CA . LEU B 1 105 ? 10.102 -0.77 -2.551 1 98.12 105 LEU B CA 1
ATOM 1869 C C . LEU B 1 105 ? 10.508 -1.924 -3.463 1 98.12 105 LEU B C 1
ATOM 1871 O O . LEU B 1 105 ? 10.383 -1.828 -4.684 1 98.12 105 LEU B O 1
ATOM 1875 N N . VAL B 1 106 ? 11.023 -2.943 -2.854 1 97.5 106 VAL B N 1
ATOM 1876 C CA . VAL B 1 106 ? 11.297 -4.152 -3.621 1 97.5 106 VAL B CA 1
ATOM 1877 C C . VAL B 1 106 ? 10 -4.695 -4.215 1 97.5 106 VAL B C 1
ATOM 1879 O O . VAL B 1 106 ? 9.953 -5.078 -5.387 1 97.5 106 VAL B O 1
ATOM 1882 N N . GLN B 1 107 ? 8.984 -4.73 -3.414 1 98.06 107 GLN B N 1
ATOM 1883 C CA . GLN B 1 107 ? 7.695 -5.188 -3.914 1 98.06 107 GLN B CA 1
ATOM 1884 C C . GLN B 1 107 ? 7.16 -4.258 -4.996 1 98.06 107 GLN B C 1
ATOM 1886 O O . GLN 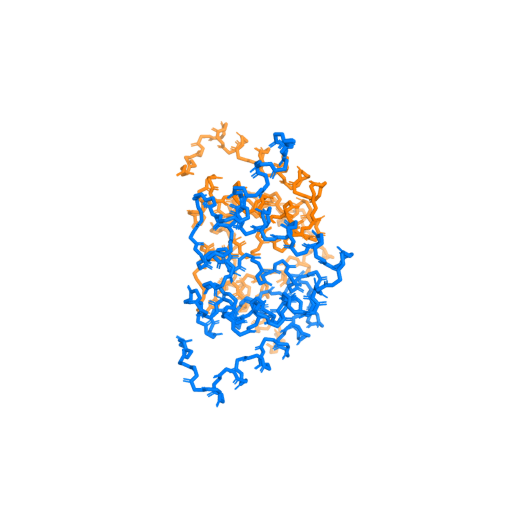B 1 107 ? 6.543 -4.707 -5.961 1 98.06 107 GLN B O 1
ATOM 1891 N N . ILE B 1 108 ? 7.355 -2.953 -4.883 1 98.12 108 ILE B N 1
ATOM 1892 C CA . ILE B 1 108 ? 7.02 -1.997 -5.934 1 98.12 108 ILE B CA 1
ATOM 1893 C C . ILE B 1 108 ? 7.727 -2.385 -7.23 1 98.12 108 ILE B C 1
ATOM 1895 O O . ILE B 1 108 ? 7.145 -2.293 -8.312 1 98.12 108 ILE B O 1
ATOM 1899 N N . CYS B 1 109 ? 8.984 -2.809 -7.211 1 96.75 109 CYS B N 1
ATOM 1900 C CA . CYS B 1 109 ? 9.75 -3.166 -8.398 1 96.75 109 CYS B CA 1
ATOM 1901 C C . CYS B 1 109 ? 9.055 -4.27 -9.188 1 96.75 109 CYS B C 1
ATOM 1903 O O . CYS B 1 109 ? 9 -4.223 -10.414 1 96.75 109 CYS B O 1
ATOM 1905 N N . ILE B 1 110 ? 8.508 -5.191 -8.477 1 96.38 110 ILE B N 1
ATOM 1906 C CA . ILE B 1 110 ? 7.969 -6.34 -9.195 1 96.38 110 ILE B CA 1
ATOM 1907 C C . ILE B 1 110 ? 6.566 -6.02 -9.703 1 96.38 110 ILE B C 1
ATOM 1909 O O . ILE B 1 110 ? 6.168 -6.48 -10.773 1 96.38 110 ILE B O 1
ATOM 1913 N N . TYR B 1 111 ? 5.828 -5.188 -9.055 1 97 111 TYR B N 1
ATOM 1914 C CA . TYR B 1 111 ? 4.441 -4.938 -9.445 1 97 111 TYR B CA 1
ATOM 1915 C C . TYR B 1 111 ? 4.34 -3.705 -10.336 1 97 111 TYR B C 1
ATOM 1917 O O . TYR B 1 111 ? 3.465 -3.629 -11.203 1 97 111 TYR B O 1
ATOM 1925 N N . MET B 1 112 ? 5.191 -2.719 -10.102 1 97.56 112 MET B N 1
ATOM 1926 C CA . MET B 1 112 ? 5.078 -1.459 -10.828 1 97.56 112 MET B CA 1
ATOM 1927 C C . MET B 1 112 ? 6.285 -1.237 -11.727 1 97.56 112 MET B C 1
ATOM 1929 O O . MET B 1 112 ? 6.355 -0.243 -12.453 1 97.56 112 MET B O 1
ATOM 1933 N N . GLY B 1 113 ? 7.277 -2.113 -11.688 1 96.31 113 GLY B N 1
ATOM 1934 C CA . GLY B 1 113 ? 8.461 -2.006 -12.531 1 96.31 113 GLY B CA 1
ATOM 1935 C C . GLY B 1 113 ? 9.656 -1.414 -11.805 1 96.31 113 GLY B C 1
ATOM 1936 O O . GLY B 1 113 ? 9.492 -0.59 -10.898 1 96.31 113 GLY B O 1
ATOM 1937 N N . VAL B 1 114 ? 10.82 -1.751 -12.289 1 94.75 114 VAL B N 1
ATOM 1938 C CA . VAL B 1 114 ? 12.078 -1.394 -11.656 1 94.75 114 VAL B CA 1
ATOM 1939 C C . VAL B 1 114 ? 12.258 0.123 -11.672 1 94.75 114 VAL B C 1
ATOM 1941 O O . VAL B 1 114 ? 12.656 0.719 -10.672 1 94.75 114 VAL B O 1
ATOM 1944 N N . PRO B 1 115 ? 11.883 0.781 -12.758 1 95.81 115 PRO B N 1
ATOM 1945 C CA . PRO B 1 115 ? 12.062 2.234 -12.719 1 95.81 115 PRO B CA 1
ATOM 1946 C C . PRO B 1 115 ? 11.266 2.898 -11.602 1 95.81 115 PRO B C 1
ATOM 1948 O O . PRO B 1 115 ? 11.781 3.775 -10.906 1 95.81 115 PRO B O 1
ATOM 1951 N N . ALA B 1 116 ? 10.016 2.432 -11.422 1 96.69 116 ALA B N 1
ATOM 1952 C CA . ALA B 1 116 ? 9.188 2.988 -10.359 1 96.69 116 ALA B CA 1
ATOM 1953 C C . ALA B 1 116 ? 9.789 2.689 -8.984 1 96.69 116 ALA B C 1
ATOM 1955 O O . ALA B 1 116 ? 9.859 3.572 -8.125 1 96.69 116 ALA B O 1
ATOM 1956 N N . GLY B 1 117 ? 10.211 1.452 -8.773 1 97.81 117 GLY B N 1
ATOM 1957 C CA . GLY B 1 117 ? 10.828 1.059 -7.516 1 97.81 117 GLY B CA 1
ATOM 1958 C C . GLY B 1 117 ? 12.109 1.806 -7.219 1 97.81 117 GLY B C 1
ATOM 1959 O O . GLY B 1 117 ? 12.336 2.23 -6.086 1 97.81 117 GLY B O 1
ATOM 1960 N N . MET B 1 118 ? 12.859 1.995 -8.234 1 95.94 118 MET B N 1
ATOM 1961 C CA . MET B 1 118 ? 14.156 2.643 -8.047 1 95.94 118 MET B CA 1
ATOM 1962 C C . MET B 1 118 ? 13.984 4.125 -7.738 1 95.94 118 MET B C 1
ATOM 1964 O O . MET B 1 118 ? 14.703 4.676 -6.906 1 95.94 118 MET B O 1
ATOM 1968 N N . GLU B 1 119 ? 13.117 4.727 -8.43 1 97.44 119 GLU B N 1
ATOM 1969 C CA . GLU B 1 119 ? 12.828 6.125 -8.117 1 97.44 119 GLU B CA 1
ATOM 1970 C C . GLU B 1 119 ? 12.352 6.281 -6.68 1 97.44 119 GLU B C 1
ATOM 1972 O O . GLU B 1 119 ? 12.805 7.176 -5.965 1 97.44 119 GLU B O 1
ATOM 1977 N N . ALA B 1 120 ? 11.445 5.438 -6.344 1 98.44 120 ALA B N 1
ATOM 1978 C CA . ALA B 1 120 ? 10.93 5.449 -4.977 1 98.44 120 ALA B CA 1
ATOM 1979 C C . ALA B 1 120 ? 12.039 5.16 -3.969 1 98.44 120 ALA B C 1
ATOM 1981 O O . ALA B 1 120 ? 12.094 5.777 -2.9 1 98.44 120 ALA B O 1
ATOM 1982 N N . PHE B 1 121 ? 12.898 4.273 -4.305 1 97.81 121 PHE B N 1
ATOM 1983 C CA . PHE B 1 121 ? 14.016 3.904 -3.443 1 97.81 121 PHE B CA 1
ATOM 1984 C C . PHE B 1 121 ? 14.914 5.105 -3.18 1 97.81 121 PHE B C 1
ATOM 1986 O O . PHE B 1 121 ? 15.273 5.379 -2.031 1 97.81 121 PHE B O 1
ATOM 1993 N N . LYS B 1 122 ? 15.242 5.777 -4.16 1 97.75 122 LYS B N 1
ATOM 1994 C CA . LYS B 1 122 ? 16.109 6.938 -4.016 1 97.75 122 LYS B CA 1
ATOM 1995 C C . LYS B 1 122 ? 15.484 7.992 -3.113 1 97.75 122 LYS B C 1
ATOM 1997 O O . LYS B 1 122 ? 16.156 8.578 -2.264 1 97.75 122 LYS B O 1
ATOM 2002 N N . ALA B 1 123 ? 14.266 8.203 -3.285 1 98.12 123 ALA B N 1
ATOM 2003 C CA . ALA B 1 123 ? 13.555 9.195 -2.482 1 98.12 123 ALA B CA 1
ATOM 2004 C C . ALA B 1 123 ? 13.523 8.797 -1.012 1 98.12 123 ALA B C 1
ATOM 2006 O O . ALA B 1 123 ? 13.797 9.609 -0.131 1 98.12 123 ALA B O 1
ATOM 2007 N N . CYS B 1 124 ? 13.148 7.559 -0.724 1 98.62 124 CYS B N 1
ATOM 2008 C CA . CYS B 1 124 ? 13.078 7.078 0.651 1 98.62 124 CYS B CA 1
ATOM 2009 C C . CYS B 1 124 ? 14.453 7.051 1.297 1 98.62 124 CYS B C 1
ATOM 2011 O O . CYS B 1 124 ? 14.609 7.434 2.459 1 98.62 124 CYS B O 1
ATOM 2013 N N . GLU B 1 125 ? 15.406 6.629 0.521 1 97.75 125 GLU B N 1
ATOM 2014 C CA . GLU B 1 125 ? 16.766 6.57 1.039 1 97.75 125 GLU B CA 1
ATOM 2015 C C . GLU B 1 125 ? 17.266 7.957 1.435 1 97.75 125 GLU B C 1
ATOM 2017 O O . GLU B 1 125 ? 17.891 8.125 2.484 1 97.75 125 GLU B O 1
ATOM 2022 N N . ALA B 1 126 ? 17.031 8.875 0.621 1 97.94 126 ALA B N 1
ATOM 2023 C CA . ALA B 1 126 ? 17.453 10.242 0.917 1 97.94 126 ALA B CA 1
ATOM 2024 C C . ALA B 1 126 ? 16.844 10.727 2.232 1 97.94 126 ALA B C 1
ATOM 2026 O O . ALA B 1 126 ? 17.516 11.391 3.021 1 97.94 126 ALA B O 1
ATOM 2027 N N . VAL B 1 127 ? 15.625 10.406 2.512 1 98.19 127 VAL B N 1
ATOM 2028 C CA . VAL B 1 127 ? 14.938 10.812 3.736 1 98.19 127 VAL B CA 1
ATOM 2029 C C . VAL B 1 127 ? 15.562 10.102 4.938 1 98.19 127 VAL B C 1
ATOM 2031 O O . VAL B 1 127 ? 15.82 10.727 5.969 1 98.19 127 VAL B O 1
ATOM 2034 N N . LEU B 1 128 ? 15.812 8.812 4.832 1 98.12 128 LEU B N 1
ATOM 2035 C CA . LEU B 1 1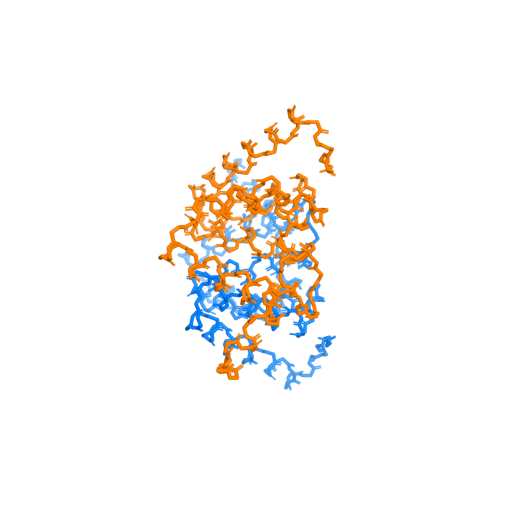28 ? 16.375 8.039 5.93 1 98.12 128 LEU B CA 1
ATOM 2036 C C . LEU B 1 128 ? 17.766 8.555 6.285 1 98.12 128 LEU B C 1
ATOM 2038 O O . LEU B 1 128 ? 18.109 8.656 7.465 1 98.12 128 LEU B O 1
ATOM 2042 N N . VAL B 1 129 ? 18.531 8.805 5.266 1 97.31 129 VAL B N 1
ATOM 2043 C CA . VAL B 1 129 ? 19.875 9.336 5.477 1 97.31 129 VAL B CA 1
ATOM 2044 C C . VAL B 1 129 ? 19.797 10.68 6.203 1 97.31 129 VAL B C 1
ATOM 2046 O O . VAL B 1 129 ? 20.531 10.906 7.172 1 97.31 129 VAL B O 1
ATOM 2049 N N . LYS B 1 130 ? 18.938 11.547 5.734 1 97.19 130 LYS B N 1
ATOM 2050 C CA . LYS B 1 130 ? 18.781 12.852 6.363 1 97.19 130 LYS B CA 1
ATOM 2051 C C . LYS B 1 130 ? 18.328 12.711 7.816 1 97.19 130 LYS B C 1
ATOM 2053 O O . LYS B 1 130 ? 18.812 13.43 8.695 1 97.19 130 LYS B O 1
ATOM 2058 N N . MET B 1 131 ? 17.406 11.836 8.094 1 96.94 131 MET B N 1
ATOM 2059 C CA . MET B 1 131 ? 16.938 11.617 9.453 1 96.94 131 MET B CA 1
ATOM 2060 C C . MET B 1 131 ? 18.078 11.133 10.352 1 96.94 131 MET B C 1
ATOM 2062 O O . MET B 1 131 ? 18.188 11.555 11.5 1 96.94 131 MET B O 1
ATOM 2066 N N . ALA B 1 132 ? 18.828 10.203 9.844 1 95.38 132 ALA B N 1
ATOM 2067 C CA . ALA B 1 132 ? 19.969 9.711 10.594 1 95.38 132 ALA B CA 1
ATOM 2068 C C . ALA B 1 132 ? 20.938 10.852 10.914 1 95.38 132 ALA B C 1
ATOM 2070 O O . ALA B 1 132 ? 21.5 10.914 12.016 1 95.38 132 ALA B O 1
ATOM 2071 N N . GLU B 1 133 ? 21.188 11.68 9.977 1 96.5 133 GLU B N 1
ATOM 2072 C CA . GLU B 1 133 ? 22.062 12.844 10.172 1 96.5 133 GLU B CA 1
ATOM 2073 C C . GLU B 1 133 ? 21.5 13.781 11.234 1 96.5 133 GLU B C 1
ATOM 2075 O O . GLU B 1 133 ? 22.25 14.453 11.938 1 96.5 133 GLU B O 1
ATOM 2080 N N . GLU B 1 134 ? 20.156 13.875 11.305 1 96 134 GLU B N 1
ATOM 2081 C CA . GLU B 1 134 ? 19.484 14.695 12.305 1 96 134 GLU B CA 1
ATOM 2082 C C . GLU B 1 134 ? 19.531 14.039 13.68 1 96 134 GLU B C 1
ATOM 2084 O O . GLU B 1 134 ? 19.094 14.625 14.672 1 96 134 GLU B O 1
ATOM 2089 N N . GLY B 1 135 ? 19.984 12.797 13.766 1 95.69 135 GLY B N 1
ATOM 2090 C CA . GLY B 1 135 ? 20.109 12.094 15.031 1 95.69 135 GLY B CA 1
ATOM 2091 C C . GLY B 1 135 ? 18.891 11.266 15.383 1 95.69 135 GLY B C 1
ATOM 2092 O O . GLY B 1 135 ? 18.719 10.836 16.531 1 95.69 135 GLY B O 1
ATOM 2093 N N . VAL B 1 136 ? 18 11.094 14.391 1 94.38 136 VAL B N 1
ATOM 2094 C CA . VAL B 1 136 ? 16.812 10.281 14.617 1 94.38 136 VAL B CA 1
ATOM 2095 C C . VAL B 1 136 ? 17.172 8.805 14.602 1 94.38 136 VAL B C 1
ATOM 2097 O O . VAL B 1 136 ? 17.875 8.336 13.695 1 94.38 136 VAL B O 1
ATOM 2100 N N . ALA B 1 137 ? 16.734 8.078 15.664 1 94.12 137 ALA B N 1
ATOM 2101 C CA . ALA B 1 137 ? 16.953 6.633 15.703 1 94.12 137 ALA B CA 1
ATOM 2102 C C . ALA B 1 137 ? 15.984 5.91 14.773 1 94.12 137 ALA B C 1
ATOM 2104 O O . ALA B 1 137 ? 14.766 5.965 14.969 1 94.12 137 ALA B O 1
ATOM 2105 N N . ILE B 1 138 ? 16.422 5.266 13.812 1 95.56 138 ILE B N 1
ATOM 2106 C CA . ILE B 1 138 ? 15.602 4.531 12.852 1 95.56 138 ILE B CA 1
ATOM 2107 C C . ILE B 1 138 ? 15.672 3.035 13.148 1 95.56 138 ILE B C 1
ATOM 2109 O O . ILE B 1 138 ? 16.75 2.441 13.141 1 95.56 138 ILE B O 1
ATOM 2113 N N . LYS B 1 139 ? 14.539 2.469 13.422 1 94.69 139 LYS B N 1
ATOM 2114 C CA . LYS B 1 139 ? 14.484 1.023 13.625 1 94.69 139 LYS B CA 1
ATOM 2115 C C . LYS B 1 139 ? 14.961 0.276 12.383 1 94.69 139 LYS B C 1
ATOM 2117 O O . LYS B 1 139 ? 14.609 0.646 11.258 1 94.69 139 LYS B O 1
ATOM 2122 N N . GLN B 1 140 ? 15.742 -0.806 12.641 1 93.62 140 GLN B N 1
ATOM 2123 C CA . GLN B 1 140 ? 16.25 -1.579 11.508 1 93.62 140 GLN B CA 1
ATOM 2124 C C . GLN B 1 140 ? 15.445 -2.863 11.328 1 93.62 140 GLN B C 1
ATOM 2126 O O . GLN B 1 140 ? 14.93 -3.426 12.289 1 93.62 140 GLN B O 1
#